Protein AF-A0A7J8HQR7-F1 (afdb_monomer)

Secondary structure (DSSP, 8-state):
---TT--SPP-PPPHHHHHHHHHHHHHHHHHHHHHHHHT-SPPPPPP----TT-TTHHHHHHHHHHHHHHHHHHHHHHHHHHHHHHHHHHHHHT----PPP-------TT--SSTTGGG-SS--HHHHHHHHHHHHHHH-S-------TT-TTTS--HHHHHHHHHSTT------SS-------------TTTTGGG--

Sequence (199 aa):
MKRPKLKKASKRMTCHKRYKIQKKVREHHRKLRKEAKKRGRKKPRKDPGVPNSAPFKEALLREAELRKQRLEELKQQQKLDRQKEQEKKRKLETNPSVAPPNVELVKEFGQCYAKNKAKLGKQNPKKLYCRELKKVIEASDVVLEVLDARDPLGCRCPQMEEAMKRAPTCHLSKRPGRYYYLRSLKQMNSLHDVLSWIE

Radius of gyration: 35.02 Å; Cα contacts (8 Å, |Δi|>4): 17; chains: 1; bounding box: 61×101×95 Å

Solvent-accessible surface area (backbone atoms only — not comparable to full-atom values): 13422 Å² total; per-residue (Å²): 134,85,69,96,82,64,92,69,82,74,88,75,74,53,70,69,58,53,53,52,49,53,52,51,52,52,51,48,55,51,48,54,54,52,50,57,64,68,67,54,81,78,74,81,80,76,75,90,68,85,62,89,84,45,94,57,45,69,61,54,52,52,52,52,48,52,54,49,52,55,54,50,52,52,51,49,51,54,50,52,52,53,50,52,52,51,50,51,52,55,58,56,70,73,56,91,79,80,84,82,78,92,75,85,86,87,74,74,100,81,72,78,86,69,78,67,65,86,79,64,78,88,65,58,68,69,62,53,51,57,52,54,50,50,55,52,56,76,73,44,95,75,85,85,87,84,59,52,89,91,44,52,72,78,64,51,60,66,72,56,56,52,55,44,59,70,36,92,85,44,84,76,80,84,71,88,87,75,94,72,93,76,80,81,92,84,82,78,96,51,83,69,68,65,66,72,74,78,118

Foldseek 3Di:
DPPPPDPDDDPDDDPVVVVVVVVVVVVVVVVVVVVVVVVPDDDDDDDPADDPPDPCNVVVVVVVVVVVVVVVVVVVVVVVVVVVVVVVVVVVVVDPDDDDDDDDDPDDPPDDPPPPPPPDPPDDVVVVVVVVVVVVLVVDLDDDDDADPVCRPVSDDVVVVVVQVPDPRHDDPPDDDDDDDDDDPPDDPDPVVVVVVVD

Mean predicted aligned error: 20.04 Å

Structure (mmCIF, N/CA/C/O backbone):
data_AF-A0A7J8HQR7-F1
#
_entry.id   AF-A0A7J8HQR7-F1
#
loop_
_atom_site.group_PDB
_atom_site.id
_atom_site.type_symbol
_atom_site.label_atom_id
_atom_site.label_alt_id
_atom_site.label_comp_id
_atom_site.label_asym_id
_atom_site.label_entity_id
_atom_site.label_seq_id
_atom_site.pdbx_PDB_ins_code
_atom_site.Cartn_x
_atom_site.Cartn_y
_atom_site.Cartn_z
_atom_site.occupancy
_atom_site.B_iso_or_equiv
_atom_site.auth_seq_id
_atom_site.auth_comp_id
_atom_site.auth_asym_id
_atom_site.auth_atom_id
_atom_site.pdbx_PDB_model_num
ATOM 1 N N . MET A 1 1 ? 32.816 2.269 -41.391 1.00 53.81 1 MET A N 1
ATOM 2 C CA . MET A 1 1 ? 32.797 3.087 -42.623 1.00 53.81 1 MET A CA 1
ATOM 3 C C . MET A 1 1 ? 31.822 4.251 -42.468 1.00 53.81 1 MET A C 1
ATOM 5 O O . MET A 1 1 ? 30.641 4.010 -42.239 1.00 53.81 1 MET A O 1
ATOM 9 N N . LYS A 1 2 ? 32.289 5.506 -42.528 1.00 56.53 2 LYS A N 1
ATOM 10 C CA . LYS A 1 2 ? 31.387 6.667 -42.638 1.00 56.53 2 LYS A CA 1
ATOM 11 C C . LYS A 1 2 ? 30.926 6.749 -44.096 1.00 56.53 2 LYS A C 1
ATOM 13 O O . LYS A 1 2 ? 31.761 6.930 -44.970 1.00 56.53 2 LYS A O 1
ATOM 18 N N . ARG A 1 3 ? 29.624 6.583 -44.360 1.00 61.53 3 ARG A N 1
ATOM 19 C CA . ARG A 1 3 ? 29.043 6.798 -45.698 1.00 61.53 3 ARG A CA 1
ATOM 20 C C . ARG A 1 3 ? 29.086 8.306 -46.002 1.00 61.53 3 ARG A C 1
ATOM 22 O O . ARG A 1 3 ? 28.353 9.038 -45.338 1.00 61.53 3 ARG A O 1
ATOM 29 N N . PRO A 1 4 ? 29.881 8.789 -46.975 1.00 67.88 4 PRO A N 1
ATOM 30 C CA . PRO A 1 4 ? 30.153 10.224 -47.149 1.00 67.88 4 PRO A CA 1
ATOM 31 C C . PRO A 1 4 ? 28.972 11.083 -47.641 1.00 67.88 4 PRO A C 1
ATOM 33 O O . PRO A 1 4 ? 29.156 12.265 -47.892 1.00 67.88 4 PRO A O 1
ATOM 36 N N . LYS A 1 5 ? 27.762 10.526 -47.802 1.00 67.50 5 LYS A N 1
ATOM 37 C CA . LYS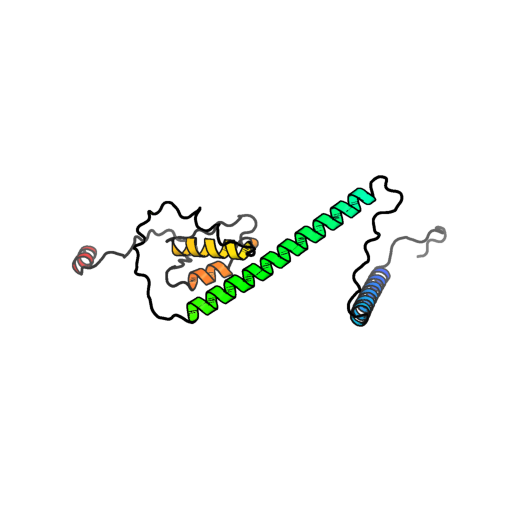 A 1 5 ? 26.634 11.207 -48.473 1.00 67.50 5 LYS A CA 1
ATOM 38 C C . LYS A 1 5 ? 25.356 11.362 -47.631 1.00 67.50 5 LYS A C 1
ATOM 40 O O . LYS A 1 5 ? 24.390 11.949 -48.099 1.00 67.50 5 LYS A O 1
ATOM 45 N N . LEU A 1 6 ? 25.326 10.888 -46.380 1.00 65.62 6 LEU A N 1
ATOM 46 C CA . LEU A 1 6 ? 24.163 11.027 -45.487 1.00 65.62 6 LEU A CA 1
ATOM 47 C C . LEU A 1 6 ? 24.489 11.993 -44.339 1.00 65.62 6 LEU A C 1
ATOM 49 O O . LEU A 1 6 ? 25.075 11.600 -43.335 1.00 65.62 6 LEU A O 1
ATOM 53 N N . LYS A 1 7 ? 24.069 13.260 -44.469 1.00 72.38 7 LYS A N 1
ATOM 54 C CA . LYS A 1 7 ? 24.260 14.322 -43.455 1.00 72.38 7 LYS A CA 1
ATOM 55 C C . LYS A 1 7 ? 23.440 14.116 -42.163 1.00 72.38 7 LYS A C 1
ATOM 57 O O . LYS A 1 7 ? 23.529 14.920 -41.242 1.00 72.38 7 LYS A O 1
ATOM 62 N N . LYS A 1 8 ? 22.624 13.057 -42.078 1.00 79.00 8 LYS A N 1
ATOM 63 C CA . LYS A 1 8 ? 21.752 12.770 -40.928 1.00 79.00 8 LYS A CA 1
ATOM 64 C C . LYS A 1 8 ? 22.433 11.795 -39.969 1.00 79.00 8 LYS A C 1
ATOM 66 O O . LYS A 1 8 ? 22.773 10.674 -40.345 1.00 79.00 8 LYS A O 1
ATOM 71 N N . ALA A 1 9 ? 22.595 12.213 -38.715 1.00 78.62 9 ALA A N 1
ATOM 72 C CA . ALA A 1 9 ? 23.108 11.344 -37.665 1.00 78.62 9 ALA A CA 1
ATOM 73 C C . ALA A 1 9 ? 22.137 10.182 -37.395 1.00 78.62 9 ALA A C 1
ATOM 75 O O . ALA A 1 9 ? 20.917 10.353 -37.368 1.00 78.62 9 ALA A O 1
ATOM 76 N N . SER A 1 10 ? 22.682 8.986 -37.172 1.00 84.50 10 SER A N 1
ATOM 77 C CA . SER A 1 10 ? 21.871 7.828 -36.806 1.00 84.50 10 SER A CA 1
ATOM 78 C C . SER A 1 10 ? 21.272 8.011 -35.410 1.00 84.50 10 SER A C 1
ATOM 80 O O . SER A 1 10 ? 21.988 8.315 -34.457 1.00 84.50 10 SER A O 1
ATOM 82 N N . LYS A 1 11 ? 19.969 7.741 -35.273 1.00 88.12 11 LYS A N 1
ATOM 83 C CA . LYS A 1 11 ? 19.282 7.649 -33.973 1.00 88.12 11 LYS A CA 1
ATOM 84 C C . LYS A 1 11 ? 19.696 6.395 -33.183 1.00 88.12 11 LYS A C 1
ATOM 86 O O . LYS A 1 11 ? 19.366 6.268 -32.006 1.00 88.12 11 LYS A O 1
ATOM 91 N N . ARG A 1 12 ? 20.416 5.454 -33.814 1.00 88.94 12 ARG A N 1
ATOM 92 C CA . ARG A 1 12 ? 20.882 4.221 -33.171 1.00 88.94 12 ARG A CA 1
ATOM 93 C C . ARG A 1 12 ? 21.964 4.551 -32.144 1.00 88.94 12 ARG A C 1
ATOM 95 O O . ARG A 1 12 ? 23.012 5.109 -32.463 1.00 88.94 12 ARG A O 1
ATOM 102 N N . MET A 1 13 ? 21.732 4.141 -30.902 1.00 89.25 13 MET A N 1
ATOM 103 C CA . MET A 1 13 ? 22.713 4.270 -29.832 1.00 89.25 13 MET A CA 1
ATOM 104 C C . MET A 1 13 ? 23.595 3.029 -29.745 1.00 89.25 13 MET A C 1
ATOM 106 O O . MET A 1 13 ? 23.099 1.904 -29.732 1.00 89.25 13 MET A O 1
ATOM 110 N N . THR A 1 14 ? 24.907 3.231 -29.622 1.00 94.56 14 THR A N 1
ATOM 111 C CA . THR A 1 14 ? 25.824 2.137 -29.292 1.00 94.56 14 THR A CA 1
ATOM 112 C C . THR A 1 14 ? 25.548 1.624 -27.880 1.00 94.56 14 THR A C 1
ATOM 114 O O . THR A 1 14 ? 25.118 2.375 -26.996 1.00 94.56 14 THR A O 1
ATOM 117 N N . CYS A 1 15 ? 25.827 0.341 -27.648 1.00 95.81 15 CYS A N 1
ATOM 118 C CA . CYS A 1 15 ? 25.606 -0.296 -26.351 1.00 95.81 15 CYS A CA 1
ATOM 119 C C . CYS A 1 15 ? 26.350 0.433 -25.217 1.00 95.81 15 CYS A C 1
ATOM 121 O O . CYS A 1 15 ? 25.779 0.703 -24.161 1.00 95.81 15 CYS A O 1
ATOM 123 N N . HIS A 1 16 ? 27.585 0.871 -25.484 1.00 95.75 16 HIS A N 1
ATOM 124 C CA . HIS A 1 16 ? 28.386 1.670 -24.555 1.00 95.75 16 HIS A CA 1
ATOM 125 C C . HIS A 1 16 ? 27.673 2.960 -24.113 1.00 95.75 16 HIS A C 1
ATOM 127 O O . HIS A 1 16 ? 27.614 3.266 -22.921 1.00 95.75 16 HIS A O 1
ATOM 133 N N . LYS A 1 17 ? 27.070 3.706 -25.052 1.00 95.31 17 LYS A N 1
ATOM 134 C CA . LYS A 1 17 ? 26.329 4.934 -24.725 1.00 95.31 17 LYS A CA 1
ATOM 135 C C . LYS A 1 17 ? 25.089 4.632 -23.877 1.00 95.31 17 LYS A C 1
ATOM 137 O O . LYS A 1 17 ? 24.834 5.361 -22.921 1.00 95.31 17 LYS A O 1
ATOM 142 N N . ARG A 1 18 ? 24.361 3.545 -24.170 1.00 96.44 18 ARG A N 1
ATOM 143 C CA . ARG A 1 18 ? 23.196 3.103 -23.375 1.00 96.44 18 ARG A CA 1
ATOM 144 C C . ARG A 1 18 ? 23.591 2.802 -21.927 1.00 96.44 18 ARG A C 1
ATOM 146 O O . ARG A 1 18 ? 22.985 3.351 -21.010 1.00 96.44 18 ARG A O 1
ATOM 153 N N . TYR A 1 19 ? 24.647 2.016 -21.715 1.00 97.81 19 TYR A N 1
ATOM 154 C CA . TYR A 1 19 ? 25.124 1.688 -20.367 1.00 97.81 19 TYR A CA 1
ATOM 155 C C . TYR A 1 19 ? 25.672 2.905 -19.614 1.00 97.81 19 TYR A C 1
ATOM 157 O O . TYR A 1 19 ? 25.414 3.059 -18.419 1.00 97.81 19 TYR A O 1
ATOM 165 N N . LYS A 1 20 ? 26.351 3.827 -20.307 1.00 98.00 20 LYS A N 1
ATOM 166 C CA . LYS A 1 20 ? 26.824 5.085 -19.710 1.00 98.00 20 LYS A CA 1
ATOM 167 C C . LYS A 1 20 ? 25.662 5.967 -19.243 1.00 98.00 20 LYS A C 1
ATOM 169 O O . LYS A 1 20 ? 25.733 6.525 -18.150 1.00 98.00 20 LYS A O 1
ATOM 174 N N . ILE A 1 21 ? 24.584 6.059 -20.026 1.00 97.19 21 ILE A N 1
ATOM 175 C CA . ILE A 1 21 ? 23.363 6.782 -19.634 1.00 97.19 21 ILE A CA 1
ATOM 176 C C . ILE A 1 21 ? 22.720 6.125 -18.414 1.00 97.19 21 ILE A C 1
ATOM 178 O O . ILE A 1 21 ? 22.468 6.807 -17.425 1.00 97.19 21 ILE A O 1
ATOM 182 N N . GLN A 1 22 ? 22.523 4.804 -18.437 1.00 96.81 22 GLN A N 1
ATOM 183 C CA . GLN A 1 22 ? 21.941 4.076 -17.305 1.00 96.81 22 GLN A CA 1
ATOM 184 C C . GLN A 1 22 ? 22.748 4.276 -16.015 1.00 96.81 22 GLN A C 1
ATOM 186 O O . GLN A 1 22 ? 22.167 4.535 -14.959 1.00 96.81 22 GLN A O 1
ATOM 191 N N . LYS A 1 23 ? 24.085 4.217 -16.095 1.00 98.31 23 LYS A N 1
ATOM 192 C CA . LYS A 1 23 ? 24.974 4.476 -14.954 1.00 98.31 23 LYS A CA 1
ATOM 193 C C . LYS A 1 23 ? 24.798 5.902 -14.420 1.00 98.31 23 LYS A C 1
ATOM 195 O O . LYS A 1 23 ? 24.596 6.067 -13.219 1.00 98.31 23 LYS A 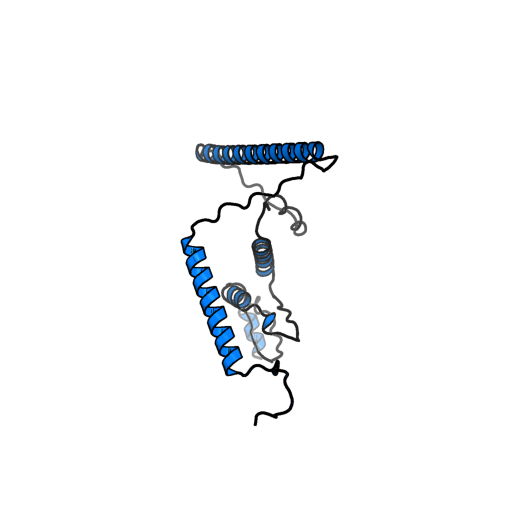O 1
ATOM 200 N N . LYS A 1 24 ? 24.781 6.913 -15.299 1.00 98.19 24 LYS A N 1
ATOM 201 C CA . LYS A 1 24 ? 24.565 8.322 -14.918 1.00 98.19 24 LYS A CA 1
ATOM 202 C C . LYS A 1 24 ? 23.201 8.553 -14.263 1.00 98.19 24 LYS A C 1
ATOM 204 O O . LYS A 1 24 ? 23.134 9.204 -13.225 1.00 98.19 24 LYS A O 1
ATOM 209 N N . VAL A 1 25 ? 22.128 7.985 -14.815 1.00 98.25 25 VAL A N 1
ATOM 210 C CA . VAL A 1 25 ? 20.772 8.076 -14.240 1.00 98.25 25 VAL A CA 1
ATOM 211 C C . VAL A 1 25 ? 20.729 7.426 -12.858 1.00 98.25 25 VAL A C 1
ATOM 213 O O . VAL A 1 25 ? 20.208 8.008 -11.907 1.00 98.25 25 VAL A O 1
ATOM 216 N N . ARG A 1 26 ? 21.338 6.244 -12.707 1.00 97.94 26 ARG A N 1
ATOM 217 C CA . ARG A 1 26 ? 21.412 5.543 -11.420 1.00 97.94 26 ARG A CA 1
ATOM 218 C C . ARG A 1 26 ? 22.173 6.358 -10.376 1.00 97.94 26 ARG A C 1
ATOM 220 O O . ARG A 1 26 ? 21.723 6.461 -9.234 1.00 97.94 26 ARG A O 1
ATOM 227 N N . GLU A 1 27 ? 23.302 6.950 -10.755 1.00 97.88 27 GLU A N 1
ATOM 228 C CA . GLU A 1 27 ? 24.086 7.821 -9.878 1.00 97.88 27 GLU A CA 1
ATOM 229 C C . GLU A 1 27 ? 23.325 9.094 -9.501 1.00 97.88 27 GLU A C 1
ATOM 231 O O . GLU A 1 27 ? 23.321 9.467 -8.328 1.00 97.88 27 GLU A O 1
ATOM 236 N N . HIS A 1 28 ? 22.619 9.711 -10.449 1.00 98.31 28 HIS A N 1
ATOM 237 C CA . HIS A 1 28 ? 21.762 10.868 -10.203 1.00 98.31 28 HIS A CA 1
ATOM 238 C C . HIS A 1 28 ? 20.638 10.538 -9.210 1.00 98.31 28 HIS A C 1
ATOM 240 O O . HIS A 1 28 ? 20.512 11.193 -8.179 1.00 98.31 28 HIS A O 1
ATOM 246 N N . HIS A 1 29 ? 19.894 9.448 -9.424 1.00 98.00 29 HIS A N 1
ATOM 247 C CA . HIS A 1 29 ? 18.868 8.993 -8.478 1.00 98.00 29 HIS A CA 1
ATOM 248 C C . HIS A 1 29 ? 19.458 8.610 -7.114 1.00 98.00 29 HIS A C 1
ATOM 250 O O . HIS A 1 29 ? 18.806 8.768 -6.081 1.00 98.00 29 HIS A O 1
ATOM 256 N N . ARG A 1 30 ? 20.699 8.104 -7.066 1.00 97.12 30 ARG A N 1
ATOM 257 C CA . ARG A 1 30 ? 21.413 7.863 -5.803 1.00 97.12 30 ARG A CA 1
ATOM 258 C C . ARG A 1 30 ? 21.701 9.179 -5.075 1.00 97.12 30 ARG A C 1
ATOM 260 O O . ARG A 1 30 ? 21.476 9.236 -3.869 1.00 97.12 30 ARG A O 1
ATOM 267 N N . LYS A 1 31 ? 22.164 10.215 -5.782 1.00 96.69 31 LYS A N 1
ATOM 268 C CA . LYS A 1 31 ? 22.419 11.550 -5.214 1.00 96.69 31 LYS A CA 1
ATOM 269 C C . LYS A 1 31 ? 21.126 12.215 -4.734 1.00 96.69 31 LYS A C 1
ATOM 271 O O . LYS A 1 31 ? 21.050 12.539 -3.554 1.00 96.69 31 LYS A O 1
ATOM 276 N N . LEU A 1 32 ? 20.075 12.253 -5.559 1.00 95.31 32 LEU A N 1
ATOM 277 C CA . LEU A 1 32 ? 18.760 12.788 -5.175 1.00 95.31 32 LEU A CA 1
ATOM 278 C C . LEU A 1 32 ? 18.186 12.107 -3.928 1.00 95.31 32 LEU A C 1
ATOM 280 O O . LEU A 1 32 ? 17.658 12.778 -3.047 1.00 95.31 32 LEU A O 1
ATOM 284 N N . ARG A 1 33 ? 18.318 10.777 -3.803 1.00 92.00 33 ARG A N 1
ATOM 285 C CA . ARG A 1 33 ? 17.890 10.055 -2.592 1.00 92.00 33 ARG A CA 1
ATOM 286 C C . ARG A 1 33 ? 18.700 10.457 -1.360 1.00 92.00 33 ARG A C 1
ATOM 288 O O . ARG A 1 33 ? 18.121 10.598 -0.287 1.00 92.00 33 ARG A O 1
ATOM 295 N N . LYS A 1 34 ? 20.020 10.634 -1.491 1.00 93.94 34 LYS A N 1
ATOM 296 C CA . LYS A 1 34 ? 20.879 11.097 -0.388 1.00 93.94 34 LYS A CA 1
ATOM 297 C C . LYS A 1 34 ? 20.527 12.530 0.022 1.00 93.94 34 LYS A C 1
ATOM 299 O O . LYS A 1 34 ? 20.374 12.794 1.207 1.00 93.94 34 LYS A O 1
ATOM 304 N N . GLU A 1 35 ? 20.338 13.428 -0.937 1.00 92.00 35 GLU A N 1
ATOM 305 C CA . GLU A 1 35 ? 19.930 14.814 -0.682 1.00 92.00 35 GLU A CA 1
ATOM 306 C C . GLU A 1 35 ? 18.534 14.901 -0.061 1.00 92.00 35 GLU A C 1
ATOM 308 O O . GLU A 1 35 ? 18.342 15.614 0.920 1.00 92.00 35 GLU A O 1
ATOM 313 N N . ALA A 1 36 ? 17.569 14.125 -0.557 1.00 88.69 36 ALA A N 1
ATOM 314 C CA . ALA A 1 36 ? 16.220 14.079 0.001 1.00 88.69 36 ALA A CA 1
ATOM 315 C C . ALA A 1 36 ? 16.203 13.603 1.461 1.00 88.69 36 ALA A C 1
ATOM 317 O O . ALA A 1 36 ? 15.372 14.072 2.232 1.00 88.69 36 ALA A O 1
ATOM 318 N N . LYS A 1 37 ? 17.128 12.712 1.850 1.00 88.56 37 LYS A N 1
ATOM 319 C CA . LYS A 1 37 ? 17.314 12.302 3.250 1.00 88.56 37 LYS A CA 1
ATOM 320 C C . LYS A 1 37 ? 17.922 13.415 4.112 1.00 88.56 37 LYS A C 1
ATOM 322 O O . LYS A 1 37 ? 17.546 13.535 5.270 1.00 88.56 37 LYS A O 1
ATOM 327 N N . LYS A 1 38 ? 18.822 14.239 3.557 1.00 88.88 38 LYS A N 1
ATOM 328 C CA . LYS A 1 38 ? 19.427 15.387 4.262 1.00 88.88 38 LYS A CA 1
ATOM 329 C C . LYS A 1 38 ? 18.441 16.536 4.501 1.00 88.88 38 LYS A C 1
ATOM 331 O O . LYS A 1 38 ? 18.557 17.223 5.505 1.00 88.88 38 LYS A O 1
ATOM 336 N N . ARG A 1 39 ? 17.459 16.739 3.612 1.00 76.88 39 ARG A N 1
ATOM 337 C CA . ARG A 1 39 ? 16.491 17.859 3.670 1.00 76.88 39 ARG A CA 1
ATOM 338 C C . ARG A 1 39 ? 15.456 17.786 4.818 1.00 76.88 39 ARG A C 1
ATOM 340 O O . ARG A 1 39 ? 14.556 18.619 4.856 1.00 76.88 39 ARG A O 1
ATOM 347 N N . GLY A 1 40 ? 15.573 16.842 5.756 1.00 79.31 40 GLY A N 1
ATOM 348 C CA . GLY A 1 40 ? 14.680 16.734 6.917 1.00 79.31 40 GLY A CA 1
ATOM 349 C C . GLY A 1 40 ? 13.235 16.342 6.569 1.00 79.31 40 GLY A C 1
ATOM 350 O O . GLY A 1 40 ? 12.936 15.883 5.463 1.00 79.31 40 GLY A O 1
ATOM 351 N N . ARG A 1 41 ? 12.314 16.487 7.534 1.00 77.50 41 ARG A N 1
ATOM 352 C CA . ARG A 1 41 ? 10.885 16.186 7.331 1.00 77.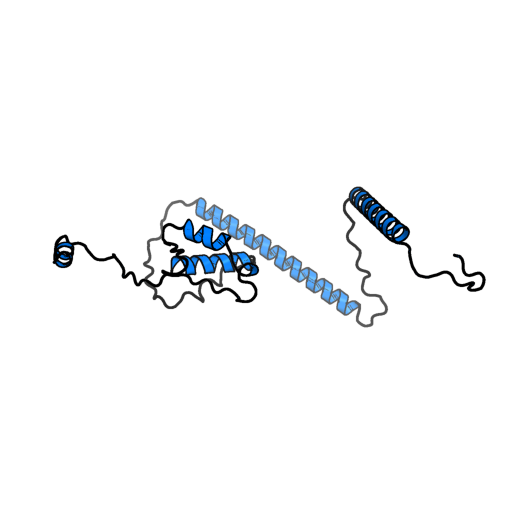50 41 ARG A CA 1
ATOM 353 C C . ARG A 1 41 ? 10.298 17.153 6.298 1.00 77.50 41 ARG A C 1
ATOM 355 O O . ARG A 1 41 ? 10.357 18.368 6.470 1.00 77.50 41 ARG A O 1
ATOM 362 N N . LYS A 1 42 ? 9.707 16.612 5.228 1.00 75.56 42 LYS A N 1
ATOM 363 C CA . LYS A 1 42 ? 9.013 17.421 4.217 1.00 75.56 42 LYS A CA 1
ATOM 364 C C . LYS A 1 42 ? 7.839 18.140 4.882 1.00 75.56 42 LYS A C 1
ATOM 366 O O . LYS A 1 42 ? 6.997 17.488 5.496 1.00 75.56 42 LYS A O 1
ATOM 371 N N . LYS A 1 43 ? 7.773 19.468 4.742 1.00 78.31 43 LYS A N 1
ATOM 372 C CA . LYS A 1 43 ? 6.587 20.238 5.145 1.00 78.31 43 LYS A CA 1
ATOM 373 C C . LYS A 1 43 ? 5.372 19.703 4.368 1.00 78.31 43 LYS A C 1
ATOM 375 O O . LYS A 1 43 ? 5.533 19.393 3.180 1.00 78.31 43 LYS A O 1
ATOM 380 N N . PRO A 1 44 ? 4.188 19.584 4.996 1.00 81.19 44 PRO A N 1
ATOM 381 C CA . PRO A 1 44 ? 2.981 19.206 4.274 1.00 81.19 44 PRO A CA 1
ATOM 382 C C . PRO A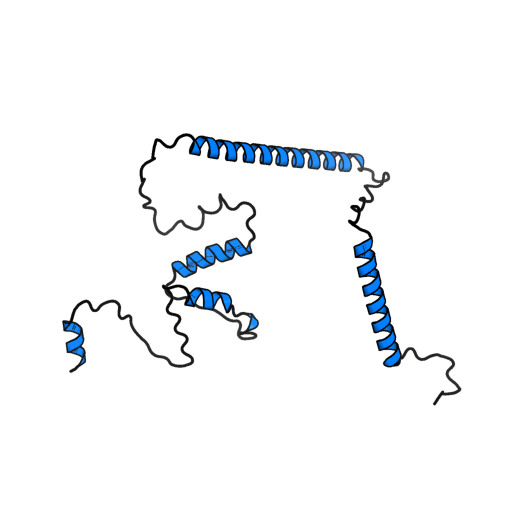 1 44 ? 2.768 20.178 3.110 1.00 81.19 44 PRO A C 1
ATOM 384 O O . PRO A 1 44 ? 3.031 21.384 3.223 1.00 81.19 44 PRO A O 1
ATOM 387 N N . ARG A 1 45 ? 2.378 19.625 1.958 1.00 81.12 45 ARG A N 1
ATOM 388 C CA . ARG A 1 45 ? 2.007 20.436 0.798 1.00 81.12 45 ARG A CA 1
ATOM 389 C C . ARG A 1 45 ? 0.771 21.241 1.181 1.00 81.12 45 ARG A C 1
ATOM 391 O O . ARG A 1 45 ? -0.095 20.724 1.876 1.00 81.12 45 ARG A O 1
ATOM 398 N N . LYS A 1 46 ? 0.747 22.509 0.783 1.00 87.19 46 LYS A N 1
ATOM 399 C CA . LYS A 1 46 ? -0.427 23.356 0.969 1.00 87.19 46 LYS A CA 1
ATOM 400 C C . LYS A 1 46 ? -1.382 23.012 -0.156 1.00 87.19 46 LYS A C 1
ATOM 402 O O . LYS A 1 46 ? -0.940 22.918 -1.303 1.00 87.19 46 LYS A O 1
ATOM 407 N N . ASP A 1 47 ? -2.641 22.796 0.185 1.00 81.38 47 ASP A N 1
ATOM 408 C CA . ASP A 1 47 ? -3.664 22.593 -0.824 1.00 81.38 47 ASP A CA 1
ATOM 409 C C . ASP A 1 47 ? -3.848 23.912 -1.585 1.00 81.38 47 ASP A C 1
ATOM 411 O O . ASP A 1 47 ? -3.912 24.966 -0.948 1.00 81.38 47 ASP A O 1
ATOM 415 N N . PRO A 1 48 ? -3.914 23.889 -2.927 1.00 82.00 48 PRO A N 1
ATOM 416 C CA . PRO A 1 48 ? -4.044 25.101 -3.739 1.00 82.00 48 PRO A CA 1
ATOM 417 C C . PRO A 1 48 ? -5.365 25.868 -3.519 1.00 82.00 48 PRO A C 1
ATOM 419 O O . PRO A 1 48 ? -5.566 26.903 -4.145 1.00 82.00 48 PRO A O 1
ATOM 422 N N . GLY A 1 49 ? -6.229 25.408 -2.604 1.00 86.12 49 GLY A N 1
ATOM 423 C CA . GLY A 1 49 ? -7.474 26.064 -2.217 1.00 86.12 49 GLY A CA 1
ATOM 424 C C . GLY A 1 49 ? -8.519 26.073 -3.330 1.00 86.12 49 GLY A C 1
ATOM 425 O O . GLY A 1 49 ? -8.242 25.735 -4.478 1.00 86.12 49 GLY A O 1
ATOM 426 N N . VAL A 1 50 ? -9.747 26.453 -2.980 1.00 85.69 50 VAL A N 1
ATOM 427 C CA . VAL A 1 50 ? -10.787 26.721 -3.980 1.00 85.69 50 VAL A CA 1
ATOM 428 C C . VAL A 1 50 ? -10.599 28.159 -4.484 1.00 85.69 50 VAL A C 1
ATOM 430 O O . VAL A 1 50 ? -10.656 29.092 -3.670 1.00 85.69 50 VAL A O 1
ATOM 433 N N . PRO A 1 51 ? -10.363 28.370 -5.792 1.00 87.44 51 PRO A N 1
ATOM 434 C CA . PRO A 1 51 ? -10.209 29.705 -6.366 1.00 87.44 51 PRO A CA 1
ATOM 435 C C . PRO A 1 51 ? -11.445 30.588 -6.154 1.00 87.44 51 PRO A C 1
ATOM 437 O O . PRO A 1 51 ? -12.569 30.093 -6.128 1.00 87.44 51 PRO A O 1
ATOM 440 N N . ASN A 1 52 ? -11.251 31.910 -6.036 1.00 84.25 52 ASN A N 1
ATOM 441 C CA . ASN A 1 52 ? -12.342 32.868 -5.779 1.00 84.25 52 ASN A CA 1
ATOM 442 C C . ASN A 1 52 ? -13.318 33.080 -6.943 1.00 84.25 52 ASN A C 1
ATOM 444 O O . ASN A 1 52 ? -14.346 33.712 -6.761 1.00 84.25 52 ASN A O 1
ATOM 448 N N . SER A 1 53 ? -13.001 32.567 -8.127 1.00 86.62 53 SER A N 1
ATOM 449 C CA . SER A 1 53 ? -13.854 32.659 -9.311 1.00 86.62 53 SER A CA 1
ATOM 450 C C . SER A 1 53 ? -15.032 31.678 -9.298 1.00 86.62 53 SER A C 1
ATOM 452 O O . SER A 1 53 ? -15.899 31.764 -10.161 1.00 86.62 53 SER A O 1
ATOM 454 N N . ALA A 1 54 ? -15.070 30.724 -8.361 1.00 83.88 54 ALA A N 1
ATOM 455 C CA . ALA A 1 54 ? -16.128 29.723 -8.311 1.00 83.88 54 ALA A CA 1
ATOM 456 C C . ALA A 1 54 ? -17.418 30.299 -7.679 1.00 83.88 54 ALA A C 1
ATOM 458 O O . ALA A 1 54 ? -17.370 30.735 -6.526 1.00 83.88 54 ALA A O 1
ATOM 459 N N . PRO A 1 55 ? -18.581 30.225 -8.359 1.00 88.25 55 PRO A N 1
ATOM 460 C CA . PRO A 1 55 ? -19.836 30.844 -7.906 1.00 88.25 55 PRO A CA 1
ATOM 461 C C . PRO A 1 55 ? -20.371 30.289 -6.574 1.00 88.25 55 PRO A C 1
ATOM 463 O O . PRO A 1 55 ? -21.090 30.982 -5.866 1.00 88.25 55 PRO A O 1
ATOM 466 N N . PHE A 1 56 ? -19.985 29.067 -6.186 1.00 88.56 56 PHE A N 1
ATOM 467 C CA . PHE A 1 56 ? -20.407 28.423 -4.931 1.00 88.56 56 PHE A CA 1
ATOM 468 C C . PHE A 1 56 ? -19.260 28.209 -3.932 1.00 88.56 56 PHE A C 1
ATOM 470 O O . PHE A 1 56 ? -19.322 27.317 -3.083 1.00 88.56 56 PHE A O 1
ATOM 477 N N . LYS A 1 57 ? -18.190 29.011 -4.008 1.00 90.56 57 LYS A N 1
ATOM 478 C CA . LYS A 1 57 ? -17.028 28.883 -3.113 1.00 90.56 57 LYS A CA 1
ATOM 479 C C . LYS A 1 57 ? -17.410 28.956 -1.632 1.00 90.56 57 LYS A C 1
ATOM 481 O O . LYS A 1 57 ? -16.936 28.143 -0.844 1.00 90.56 57 LYS A O 1
ATOM 486 N N . GLU A 1 58 ? -18.267 29.897 -1.250 1.00 88.81 58 GLU A N 1
ATOM 487 C CA . GLU A 1 58 ? -18.671 30.083 0.151 1.00 88.81 58 GLU A CA 1
ATOM 488 C C . GLU A 1 58 ? -19.493 28.914 0.690 1.00 88.81 58 GLU A C 1
ATOM 490 O O . GLU A 1 58 ? -19.344 28.536 1.851 1.00 88.81 58 GLU A O 1
ATOM 495 N N . ALA A 1 59 ? -20.347 28.321 -0.148 1.00 91.06 59 ALA A N 1
ATOM 496 C CA . ALA A 1 59 ? -21.114 27.137 0.221 1.00 91.06 59 ALA A CA 1
ATOM 497 C C . ALA A 1 59 ? -20.180 25.939 0.460 1.00 91.06 59 ALA A C 1
ATOM 499 O O . ALA A 1 59 ? -20.309 25.247 1.469 1.00 91.06 59 ALA A O 1
ATOM 500 N N . LEU A 1 60 ? -19.180 25.752 -0.411 1.00 89.88 60 LEU A N 1
ATOM 501 C CA . LEU A 1 60 ? -18.177 24.691 -0.275 1.00 89.88 60 LEU A CA 1
ATOM 502 C C . LEU A 1 60 ? -17.286 24.870 0.963 1.00 89.88 60 LEU A C 1
ATOM 504 O O . LEU A 1 60 ? -16.970 23.891 1.640 1.00 89.88 60 LEU A O 1
ATOM 508 N N . LEU A 1 61 ? -16.882 26.105 1.275 1.00 88.19 61 LEU A N 1
ATOM 509 C CA . LEU A 1 61 ? -16.088 26.397 2.472 1.00 88.19 61 LEU A CA 1
ATOM 510 C C . LEU A 1 61 ? -16.890 26.141 3.755 1.00 88.19 61 LEU A C 1
ATOM 512 O O . LEU A 1 61 ? -16.390 25.448 4.641 1.00 88.19 61 LEU A O 1
ATOM 516 N N . ARG A 1 62 ? -18.151 26.591 3.815 1.00 92.75 62 ARG A N 1
ATOM 517 C CA . ARG A 1 62 ? -19.051 26.319 4.949 1.00 92.75 62 ARG A CA 1
ATOM 518 C C . ARG A 1 62 ? -19.293 24.825 5.155 1.00 92.75 62 ARG A C 1
ATOM 520 O O . ARG A 1 62 ? -19.223 24.336 6.279 1.00 92.75 62 ARG A O 1
ATOM 527 N N . GLU A 1 63 ? -19.525 24.065 4.084 1.00 92.56 63 GLU A N 1
ATOM 528 C CA . GLU A 1 63 ? -19.680 22.611 4.191 1.00 92.56 63 GLU A CA 1
ATOM 529 C C . GLU A 1 63 ? -18.403 21.942 4.728 1.00 92.56 63 GLU A C 1
ATOM 531 O O . GLU A 1 63 ? -18.463 21.044 5.573 1.00 92.56 63 GLU A O 1
ATOM 536 N N . ALA A 1 64 ? -17.230 22.393 4.274 1.00 90.81 64 ALA A N 1
ATOM 537 C CA . ALA A 1 64 ? -15.954 21.880 4.755 1.00 90.81 64 ALA A CA 1
ATOM 538 C C . ALA A 1 64 ? -15.737 22.165 6.253 1.00 90.81 64 ALA A C 1
ATOM 540 O O . ALA A 1 64 ? -15.220 21.300 6.965 1.00 90.81 64 ALA A O 1
ATOM 541 N N . GLU A 1 65 ? -16.145 23.336 6.744 1.00 92.88 65 GLU A N 1
ATOM 542 C CA . GLU A 1 65 ? -16.102 23.690 8.169 1.00 92.88 65 GLU A CA 1
ATOM 543 C C . GLU A 1 65 ? -17.024 22.800 9.005 1.00 92.88 65 GLU A C 1
ATOM 545 O O . GLU A 1 65 ? -16.570 22.202 9.983 1.00 92.88 65 GLU A O 1
ATOM 550 N N . LEU A 1 66 ? -18.271 22.602 8.568 1.00 96.12 66 LEU A N 1
ATOM 551 C CA . LEU A 1 66 ? -19.215 21.699 9.235 1.00 96.12 66 LEU A CA 1
ATOM 552 C C . LEU A 1 66 ? -18.682 20.263 9.302 1.00 96.12 66 LEU A C 1
ATOM 554 O O . LEU A 1 66 ? -18.791 19.589 10.328 1.00 96.12 66 LEU A O 1
ATOM 558 N N . ARG A 1 67 ? -18.057 19.777 8.220 1.00 92.44 67 ARG A N 1
ATOM 559 C CA . ARG A 1 67 ? -17.409 18.457 8.210 1.00 92.44 67 ARG A CA 1
ATOM 560 C C . ARG A 1 67 ? -16.262 18.377 9.221 1.00 92.44 67 ARG A C 1
ATOM 562 O O . ARG A 1 67 ? -16.123 17.344 9.873 1.00 92.44 67 ARG A O 1
ATOM 569 N N . LYS A 1 68 ? -15.457 19.435 9.379 1.00 94.44 68 LYS A N 1
ATOM 570 C CA . LYS A 1 68 ? -14.383 19.481 10.389 1.00 94.44 68 LYS A CA 1
ATOM 571 C C . LYS A 1 68 ? -14.940 19.449 11.811 1.00 94.44 68 LYS A C 1
ATOM 573 O O . LYS A 1 68 ? -14.477 18.625 12.594 1.00 94.44 68 LYS A O 1
ATOM 578 N N . GLN A 1 69 ? -15.956 20.259 12.107 1.00 96.31 69 GLN A N 1
ATOM 579 C CA . GLN A 1 69 ? -16.608 20.298 13.422 1.00 96.31 69 GLN A CA 1
ATOM 580 C C . GLN A 1 69 ? -17.145 18.918 13.821 1.00 96.31 69 GLN A C 1
ATOM 582 O O . GLN A 1 69 ? -16.758 18.381 14.856 1.00 96.31 69 GLN A O 1
ATOM 587 N N . ARG A 1 70 ? -17.911 18.265 12.935 1.00 96.25 70 ARG A N 1
ATOM 588 C CA . ARG A 1 70 ? -18.434 16.905 13.169 1.00 96.25 70 ARG A CA 1
ATOM 589 C C . ARG A 1 70 ? -17.325 15.886 13.447 1.00 96.25 70 ARG A C 1
ATOM 591 O O . ARG A 1 70 ? -17.466 15.022 14.308 1.00 96.25 70 ARG A O 1
ATOM 598 N N . LEU A 1 71 ? -16.209 15.959 12.717 1.00 92.94 71 LEU A N 1
ATOM 599 C CA . LEU A 1 71 ? -15.068 15.061 12.932 1.00 92.94 71 LEU A CA 1
ATOM 600 C C . LEU A 1 71 ? -14.372 15.311 14.277 1.00 92.94 71 LEU A C 1
ATOM 602 O O . LEU A 1 71 ? -13.913 14.358 14.912 1.00 92.94 71 LEU A O 1
ATOM 606 N N . GLU A 1 72 ? -14.276 16.566 14.710 1.00 95.38 72 GLU A N 1
ATOM 607 C CA . GLU A 1 72 ? -13.706 16.934 16.006 1.00 95.38 72 GLU A CA 1
ATOM 608 C C . GLU A 1 72 ? -14.594 16.485 17.164 1.00 95.38 72 GLU A C 1
ATOM 610 O O . GLU A 1 72 ? -14.086 15.851 18.090 1.00 95.38 72 GLU A O 1
ATOM 615 N N . GLU A 1 73 ? -15.904 16.705 17.069 1.00 96.75 73 GLU A N 1
ATOM 616 C CA . GLU A 1 73 ? -16.894 16.226 18.038 1.00 96.75 73 GLU A CA 1
ATOM 617 C C . GLU A 1 73 ? -16.837 14.704 18.186 1.00 96.75 73 GLU A C 1
ATOM 619 O O . GLU A 1 73 ? -16.677 14.195 19.295 1.00 96.75 73 GLU A O 1
ATOM 624 N N . LEU A 1 74 ? -16.846 13.957 17.075 1.00 95.12 74 LEU A N 1
ATOM 625 C CA . LEU A 1 74 ? -16.705 12.496 17.099 1.00 95.12 74 LEU A CA 1
ATOM 626 C C . LEU A 1 74 ? -15.396 12.054 17.764 1.00 95.12 74 LEU A C 1
ATOM 628 O O . LEU A 1 74 ? -15.357 11.064 18.496 1.00 95.12 74 LEU A O 1
ATOM 632 N N . LYS A 1 75 ? -14.301 12.780 17.527 1.00 96.62 75 LYS A N 1
ATOM 633 C CA . LYS A 1 75 ? -13.002 12.486 18.142 1.00 96.62 75 LYS A CA 1
ATOM 634 C C . LYS A 1 75 ? -13.003 12.792 19.640 1.00 96.62 75 LYS A C 1
ATOM 636 O O . LYS A 1 75 ? -12.352 12.070 20.396 1.00 96.62 75 LYS A O 1
ATOM 641 N N . GLN A 1 76 ? -13.690 13.845 20.074 1.00 96.12 76 GLN A N 1
ATOM 642 C CA . GLN A 1 76 ? -13.866 14.171 21.489 1.00 96.12 76 GLN A CA 1
ATOM 643 C C . GLN A 1 76 ? -14.738 13.123 22.187 1.00 96.12 76 GLN A C 1
ATOM 645 O O . GLN A 1 76 ? -14.314 12.586 23.207 1.00 96.12 76 GLN A O 1
ATOM 650 N N . GLN A 1 77 ? -15.872 12.746 21.593 1.00 95.19 77 GLN A N 1
ATOM 651 C CA . GLN A 1 77 ? -16.736 11.672 22.091 1.00 95.19 77 GLN A CA 1
ATOM 652 C C . GLN A 1 77 ? -15.955 10.363 22.256 1.00 95.19 77 GLN A C 1
ATOM 654 O O . GLN A 1 77 ? -15.925 9.800 23.345 1.00 95.19 77 GLN A O 1
ATOM 659 N N . GLN A 1 78 ? -15.185 9.952 21.241 1.00 93.94 78 GLN A N 1
ATOM 660 C CA . GLN A 1 78 ? -14.330 8.759 21.328 1.00 93.94 78 GLN A CA 1
ATOM 661 C C . GLN A 1 78 ? -13.291 8.832 22.459 1.00 93.94 78 GLN A C 1
ATOM 663 O O . GLN A 1 78 ? -12.963 7.811 23.066 1.00 93.94 78 GLN A O 1
ATOM 668 N N . LYS A 1 79 ? -12.737 10.019 22.747 1.00 95.56 79 LYS A N 1
ATOM 669 C CA . LYS A 1 79 ? -11.810 10.204 23.875 1.00 95.56 79 LYS A CA 1
ATOM 670 C C . LYS A 1 79 ? -12.527 10.051 25.214 1.00 95.56 79 LYS A C 1
ATOM 672 O O . LYS A 1 79 ? -12.000 9.361 26.083 1.00 95.56 79 LYS A O 1
ATOM 677 N N . LEU A 1 80 ? -13.702 10.662 25.358 1.00 95.69 80 LEU A N 1
ATOM 678 C CA . LEU A 1 80 ? -14.518 10.569 26.569 1.00 95.69 80 LEU A CA 1
ATOM 679 C C . LEU A 1 80 ? -14.968 9.128 26.820 1.00 95.69 80 LEU A C 1
ATOM 681 O O . LEU A 1 80 ? -14.834 8.631 27.934 1.00 95.69 80 LEU A O 1
ATOM 685 N N . ASP A 1 81 ? -15.418 8.421 25.786 1.00 94.06 81 ASP A N 1
ATOM 686 C CA . ASP A 1 81 ? -15.821 7.017 25.890 1.00 94.06 81 ASP A CA 1
ATOM 687 C C . ASP A 1 81 ? -14.654 6.129 26.326 1.00 94.06 81 ASP A C 1
ATOM 689 O O . ASP A 1 81 ? -14.808 5.285 27.211 1.00 94.06 81 ASP A O 1
ATOM 693 N N . ARG A 1 82 ? -13.454 6.369 25.780 1.00 94.12 82 ARG A N 1
ATOM 694 C CA . ARG A 1 82 ? -12.236 5.658 26.186 1.00 94.12 82 ARG A CA 1
ATOM 695 C C . ARG A 1 82 ? -11.872 5.921 27.650 1.00 94.12 82 ARG A C 1
ATOM 697 O O . ARG A 1 82 ? -11.445 4.993 28.333 1.00 94.12 82 ARG A O 1
ATOM 704 N N . GLN A 1 83 ? -12.028 7.154 28.132 1.00 93.31 83 GLN A N 1
ATOM 705 C CA . GLN A 1 83 ? -11.798 7.498 29.540 1.00 93.31 83 GLN A CA 1
ATOM 706 C C . GLN A 1 83 ? -12.824 6.817 30.452 1.00 93.31 83 GLN A C 1
ATOM 708 O O . GLN A 1 83 ? -12.436 6.165 31.419 1.00 93.31 83 GLN A O 1
ATOM 713 N N . LYS A 1 84 ? -14.113 6.866 30.095 1.00 94.56 84 LYS A N 1
ATOM 714 C CA . LYS A 1 84 ? -15.189 6.180 30.826 1.00 94.56 84 LYS A CA 1
ATOM 715 C C . LYS A 1 84 ? -14.971 4.668 30.884 1.00 94.56 84 LYS A C 1
ATOM 717 O O . LYS A 1 84 ? -15.199 4.059 31.924 1.00 94.56 84 LYS A O 1
ATOM 722 N N . GLU A 1 85 ? -14.525 4.042 29.794 1.00 90.00 85 GLU A N 1
ATOM 723 C CA . GLU A 1 85 ? -14.200 2.610 29.779 1.00 90.00 85 GLU A CA 1
ATOM 724 C C . GLU A 1 85 ? -13.039 2.288 30.733 1.00 90.00 85 GLU A C 1
ATOM 726 O O . GLU A 1 85 ? -13.092 1.294 31.457 1.00 90.00 85 GLU A O 1
ATOM 731 N N . GLN A 1 86 ? -12.007 3.135 30.775 1.00 89.19 86 GLN A N 1
ATOM 732 C CA . GLN A 1 86 ? -10.880 2.974 31.698 1.00 89.19 86 GLN A CA 1
ATOM 733 C C . GLN A 1 86 ? -11.292 3.167 33.162 1.00 89.19 86 GLN A C 1
ATOM 735 O O . GLN A 1 86 ? -10.889 2.373 34.007 1.00 89.19 86 GLN A O 1
ATOM 740 N N . GLU A 1 87 ? -12.120 4.165 33.473 1.00 90.31 87 GLU A N 1
ATOM 741 C CA . GLU A 1 87 ? -12.658 4.354 34.824 1.00 90.31 87 GLU A CA 1
ATOM 742 C C . GLU A 1 87 ? -13.540 3.188 35.261 1.00 90.31 87 GLU A C 1
ATOM 744 O O . GLU A 1 87 ? -13.418 2.731 36.393 1.00 90.31 87 GLU A O 1
ATOM 749 N N . LYS A 1 88 ? -14.395 2.663 34.371 1.00 88.94 88 LYS A N 1
ATOM 750 C CA . LYS A 1 88 ? -15.189 1.458 34.652 1.00 88.94 88 LYS A CA 1
ATOM 751 C C . LYS A 1 88 ? -14.291 0.270 34.997 1.00 88.94 88 LYS A C 1
ATOM 753 O O . LYS A 1 88 ? -14.573 -0.416 35.971 1.00 88.94 88 LYS A O 1
ATOM 758 N N . LYS A 1 89 ? -13.198 0.060 34.251 1.00 84.38 89 LYS A N 1
ATOM 759 C CA . LYS A 1 89 ? -12.211 -0.995 34.549 1.00 84.38 89 LYS A CA 1
ATOM 760 C C . LYS A 1 89 ? -11.554 -0.793 35.917 1.00 84.38 89 LYS A C 1
ATOM 762 O O . LYS A 1 89 ? -11.564 -1.715 36.718 1.00 84.38 89 LYS A O 1
ATOM 767 N N . ARG A 1 90 ? -11.102 0.426 36.237 1.00 84.38 90 ARG A N 1
ATOM 768 C CA . ARG A 1 90 ? -10.518 0.748 37.555 1.00 84.38 90 ARG A CA 1
ATOM 769 C C . ARG A 1 90 ? -11.508 0.555 38.715 1.00 84.38 90 ARG A C 1
ATOM 771 O O . ARG A 1 90 ? -11.135 0.029 39.757 1.00 84.38 90 ARG A O 1
ATOM 778 N N . LYS A 1 91 ? -12.775 0.950 38.536 1.00 83.38 91 LYS A N 1
ATOM 779 C CA . LYS A 1 91 ? -13.849 0.764 39.534 1.00 83.38 91 LYS A CA 1
ATOM 780 C C . LYS A 1 91 ? -14.190 -0.713 39.760 1.00 83.38 91 LYS A C 1
ATOM 782 O O . LYS A 1 91 ? -14.438 -1.096 40.897 1.00 83.38 91 LYS A O 1
ATOM 787 N N . LEU A 1 92 ? -14.180 -1.527 38.700 1.00 73.00 92 LEU A N 1
ATOM 788 C CA . LEU A 1 92 ? -14.351 -2.983 38.790 1.00 73.00 92 LEU A CA 1
ATOM 789 C C . LEU A 1 92 ? -13.177 -3.650 39.524 1.00 73.00 92 LEU A C 1
ATOM 791 O O . LEU A 1 92 ? -13.401 -4.560 40.308 1.00 73.00 92 LEU A O 1
ATOM 795 N N . GLU A 1 93 ? -11.947 -3.173 39.326 1.00 68.75 93 GLU A N 1
ATOM 796 C CA . GLU A 1 93 ? -10.756 -3.697 40.015 1.00 68.75 93 GLU A CA 1
ATOM 797 C C . GLU A 1 93 ? -10.696 -3.317 41.510 1.00 68.75 93 GLU A C 1
ATOM 799 O O . GLU A 1 93 ? -10.053 -4.012 42.289 1.00 68.75 93 GLU A O 1
ATOM 804 N N . THR A 1 94 ? -11.389 -2.253 41.937 1.00 69.50 94 THR A N 1
ATOM 805 C CA . THR A 1 94 ? -11.390 -1.776 43.339 1.00 69.50 94 THR A CA 1
ATOM 806 C C . THR A 1 94 ? -12.430 -2.491 44.228 1.00 69.50 94 THR A C 1
ATOM 808 O O . THR A 1 94 ? -12.367 -2.372 45.446 1.00 69.50 94 THR A O 1
ATOM 811 N N . ASN A 1 95 ? -13.355 -3.282 43.663 1.00 54.22 95 ASN A N 1
ATOM 812 C CA . ASN A 1 95 ? -14.310 -4.111 44.418 1.00 54.22 95 ASN A CA 1
ATOM 813 C C . ASN A 1 95 ? -14.083 -5.612 44.129 1.00 54.22 95 ASN A C 1
ATOM 815 O O . ASN A 1 95 ? -14.713 -6.146 43.216 1.00 54.22 95 ASN A O 1
ATOM 819 N N . PRO A 1 96 ? -13.228 -6.329 44.887 1.00 54.69 96 PRO A N 1
ATOM 820 C CA . PRO A 1 96 ? -12.986 -7.759 44.694 1.00 54.69 96 PRO A CA 1
ATOM 821 C C . PRO A 1 96 ? -13.930 -8.652 45.526 1.00 54.69 96 PRO A C 1
ATOM 823 O O . PRO A 1 96 ? -13.580 -9.789 45.828 1.00 54.69 96 PRO A O 1
ATOM 826 N N . SER A 1 97 ? -15.122 -8.180 45.911 1.00 50.69 97 SER A N 1
ATOM 827 C CA . SER A 1 97 ? -16.128 -9.018 46.576 1.00 50.69 97 SER A CA 1
ATOM 828 C C . SER A 1 97 ? -17.454 -8.919 45.832 1.00 50.69 97 SER A C 1
ATOM 830 O O . SER A 1 97 ? -18.117 -7.889 45.883 1.00 50.69 97 SER A O 1
ATOM 832 N N . VAL A 1 98 ? -17.755 -9.985 45.083 1.00 43.19 98 VAL A N 1
ATOM 833 C CA . VAL A 1 98 ? -19.061 -10.544 44.670 1.00 43.19 98 VAL A CA 1
ATOM 834 C C . VAL A 1 98 ? -18.874 -11.188 43.293 1.00 43.19 98 VAL A C 1
ATOM 836 O O . VAL A 1 98 ? -18.888 -10.539 42.247 1.00 43.19 98 VAL A O 1
ATOM 839 N N . ALA A 1 99 ? -18.663 -12.502 43.316 1.00 44.59 99 ALA A N 1
ATOM 840 C CA . ALA A 1 99 ? -18.711 -13.355 42.140 1.00 44.59 99 ALA A CA 1
ATOM 841 C C . ALA A 1 99 ? -20.166 -13.461 41.644 1.00 44.59 99 ALA A C 1
ATOM 843 O O . ALA A 1 99 ? -21.038 -13.804 42.445 1.00 44.59 99 ALA A O 1
ATOM 844 N N . PRO A 1 100 ? -20.468 -13.213 40.357 1.00 44.38 100 PRO A N 1
ATOM 845 C CA . PRO A 1 100 ? -21.741 -13.622 39.790 1.00 44.38 100 PRO A CA 1
ATOM 846 C C . PRO A 1 100 ? -21.672 -15.097 39.340 1.00 44.38 100 PRO A C 1
ATOM 848 O O . PRO A 1 100 ? -20.646 -15.529 38.802 1.00 44.38 100 PRO A O 1
ATOM 851 N N . PRO A 1 101 ? -22.743 -15.877 39.572 1.00 42.03 101 PRO A N 1
ATOM 852 C CA . PRO A 1 101 ? -22.753 -17.324 39.414 1.00 42.03 101 PRO A CA 1
ATOM 853 C C . PRO A 1 101 ? -22.846 -17.746 37.944 1.00 42.03 101 PRO A C 1
ATOM 855 O O . PRO A 1 101 ? -23.414 -17.049 37.101 1.00 42.03 101 PRO A O 1
ATOM 858 N N . ASN A 1 102 ? -22.290 -18.928 37.672 1.00 48.31 102 ASN A N 1
ATOM 859 C CA . ASN A 1 102 ? -22.489 -19.718 36.460 1.00 48.31 102 ASN A CA 1
ATOM 860 C C . ASN A 1 102 ? -23.971 -19.743 36.065 1.00 48.31 102 ASN A C 1
ATOM 862 O O . ASN A 1 102 ? -24.792 -20.296 36.792 1.00 48.31 102 ASN A O 1
ATOM 866 N N . VAL A 1 103 ? -24.292 -19.202 34.891 1.00 39.56 103 VAL A N 1
ATOM 867 C CA . VAL A 1 103 ? -25.549 -19.504 34.206 1.00 39.56 103 VAL A CA 1
ATOM 868 C C . VAL A 1 103 ? -25.192 -20.294 32.957 1.00 39.56 103 VAL A C 1
ATOM 870 O O . VAL A 1 103 ? -24.474 -19.815 32.076 1.00 39.56 103 VAL A O 1
ATOM 873 N N . GLU A 1 104 ? -25.648 -21.539 32.958 1.00 39.62 104 GLU A N 1
ATOM 874 C CA . GLU A 1 104 ? -25.419 -22.574 31.963 1.00 39.62 104 GLU A CA 1
ATOM 875 C C . GLU A 1 104 ? -25.732 -22.094 30.541 1.00 39.62 104 GLU A C 1
ATOM 877 O O . GLU A 1 104 ? -26.804 -21.564 30.237 1.00 39.62 104 GLU A O 1
ATOM 882 N N . LEU A 1 105 ? -24.771 -22.304 29.641 1.00 37.78 105 LEU A N 1
ATOM 883 C CA . LEU A 1 105 ? -24.919 -22.047 28.218 1.00 37.78 105 LEU A CA 1
ATOM 884 C C . LEU A 1 105 ? -25.331 -23.341 27.511 1.00 37.78 105 LEU A C 1
ATOM 886 O O . LEU A 1 105 ? -24.517 -23.988 26.861 1.00 37.78 105 LEU A O 1
ATOM 890 N N . VAL A 1 106 ? -26.612 -23.691 27.593 1.00 44.41 106 VAL A N 1
ATOM 891 C CA . VAL A 1 106 ? -27.226 -24.620 26.636 1.00 44.41 106 VAL A CA 1
ATOM 892 C C . VAL A 1 106 ? -27.872 -23.775 25.541 1.00 44.41 106 VAL A C 1
ATOM 894 O O . VAL A 1 106 ? -28.977 -23.262 25.698 1.00 44.41 106 VAL A O 1
ATOM 897 N N . LYS A 1 107 ? -27.145 -23.551 24.438 1.00 35.88 107 LYS A N 1
ATOM 898 C CA . LYS A 1 107 ? -27.701 -22.999 23.192 1.00 35.88 107 LYS A CA 1
ATOM 899 C C . LYS A 1 107 ? -27.129 -23.738 21.988 1.00 35.88 107 LYS A C 1
ATOM 901 O O . LYS A 1 107 ? -26.001 -23.494 21.577 1.00 35.88 107 LYS A O 1
ATOM 906 N N . GLU A 1 108 ? -27.964 -24.640 21.489 1.00 34.62 108 GLU A N 1
ATOM 907 C CA . GLU A 1 108 ? -28.133 -25.140 20.123 1.00 34.62 108 GLU A CA 1
ATOM 908 C C . GLU A 1 108 ? -27.081 -24.743 19.071 1.00 34.62 108 GLU A C 1
ATOM 910 O O . GLU A 1 108 ? -26.819 -23.570 18.784 1.00 34.62 108 GLU A O 1
ATOM 915 N N . PHE A 1 109 ? -26.575 -25.779 18.404 1.00 34.97 109 PHE A N 1
ATOM 916 C CA . PHE A 1 109 ? -25.542 -25.819 17.365 1.00 34.97 109 PHE A CA 1
ATOM 917 C C . PHE A 1 109 ? -25.871 -25.076 16.044 1.00 34.97 109 PHE A C 1
ATOM 919 O O . PHE A 1 109 ? -25.245 -25.333 15.020 1.00 34.97 109 PHE A O 1
ATOM 926 N N . GLY A 1 110 ? -26.819 -24.130 16.035 1.00 46.09 110 GLY A N 1
ATOM 927 C CA . GLY A 1 110 ? -27.329 -23.480 14.816 1.00 46.09 110 GLY A CA 1
ATOM 928 C C . GLY A 1 110 ? -27.132 -21.962 14.699 1.00 46.09 110 GLY A C 1
ATOM 929 O O . GLY A 1 110 ? -27.516 -21.378 13.689 1.00 46.09 110 GLY A O 1
ATOM 930 N N . GLN A 1 111 ? -26.558 -21.272 15.694 1.00 39.66 111 GLN A N 1
ATOM 931 C CA . GLN A 1 111 ? -26.498 -19.795 15.711 1.00 39.66 111 GLN A CA 1
ATOM 932 C C . GLN A 1 111 ? -25.094 -19.228 15.977 1.00 39.66 111 GLN A C 1
ATOM 934 O O . GLN A 1 111 ? -24.884 -18.492 16.944 1.00 39.66 111 GLN A O 1
ATOM 939 N N . CYS A 1 112 ? -24.113 -19.502 15.111 1.00 36.34 112 CYS A N 1
ATOM 940 C CA . CYS A 1 112 ? -22.751 -18.964 15.278 1.00 36.34 112 CYS A CA 1
ATOM 941 C C . CYS A 1 112 ? -22.385 -17.787 14.344 1.00 36.34 112 CYS A C 1
ATOM 943 O O . CYS A 1 112 ? -21.412 -17.077 14.614 1.00 36.34 112 CYS A O 1
ATOM 945 N N . TYR A 1 113 ? -23.184 -17.477 13.316 1.00 49.94 113 TYR A N 1
ATOM 946 C CA . TYR A 1 113 ? -22.815 -16.457 12.315 1.00 49.94 113 TYR A CA 1
ATOM 947 C C . TYR A 1 113 ? -23.184 -15.006 12.697 1.00 49.94 113 TYR A C 1
ATOM 949 O O . TYR A 1 113 ? -22.589 -14.059 12.180 1.00 49.94 113 TYR A O 1
ATOM 957 N N . ALA A 1 114 ? -24.142 -14.793 13.609 1.00 47.28 114 ALA A N 1
ATOM 958 C CA . ALA A 1 114 ? -24.702 -13.457 13.873 1.00 47.28 114 ALA A CA 1
ATOM 959 C C . ALA A 1 114 ? -24.136 -12.751 15.124 1.00 47.28 114 ALA A C 1
ATOM 961 O O . ALA A 1 114 ? -23.980 -11.529 15.129 1.00 47.28 114 ALA A O 1
ATOM 962 N N . LYS A 1 115 ? -23.771 -13.492 16.181 1.00 45.47 115 LYS A N 1
ATOM 963 C CA . LYS A 1 115 ? -23.479 -12.904 17.509 1.00 45.47 115 LYS A CA 1
ATOM 964 C C . LYS A 1 115 ? -22.078 -12.280 17.641 1.00 45.47 115 LYS A C 1
ATOM 966 O O . LYS A 1 115 ? -21.840 -11.484 18.542 1.00 45.47 115 LYS A O 1
ATOM 971 N N . ASN A 1 116 ? -21.164 -12.552 16.704 1.00 53.03 116 ASN A N 1
ATOM 972 C CA . ASN A 1 116 ? -19.784 -12.043 16.739 1.00 53.03 116 ASN A CA 1
ATOM 973 C C . ASN A 1 116 ? -19.557 -10.709 15.994 1.00 53.03 116 ASN A C 1
ATOM 975 O O . ASN A 1 116 ? -18.434 -10.198 16.002 1.00 53.03 116 ASN A O 1
ATOM 979 N N . LYS A 1 117 ? -20.588 -10.116 15.368 1.00 51.56 117 LYS A N 1
ATOM 980 C CA . LYS A 1 117 ? -20.449 -8.842 14.631 1.00 51.56 117 LYS A CA 1
ATOM 981 C C . LYS A 1 117 ? -20.295 -7.612 15.539 1.00 51.56 117 LYS A C 1
ATOM 983 O O . LYS A 1 117 ? -19.693 -6.629 15.121 1.00 51.56 117 LYS A O 1
ATOM 988 N N . ALA A 1 118 ? -20.767 -7.671 16.787 1.00 49.50 118 ALA A N 1
ATOM 989 C CA . ALA A 1 118 ? -20.873 -6.492 17.655 1.00 49.50 118 ALA A CA 1
ATOM 990 C C . ALA A 1 118 ? -19.540 -6.004 18.274 1.00 49.50 118 ALA A C 1
ATOM 992 O O . ALA A 1 118 ? -19.479 -4.886 18.773 1.00 49.50 118 ALA A O 1
ATOM 993 N N . LYS A 1 119 ? -18.453 -6.795 18.224 1.00 50.69 119 LYS A N 1
ATOM 994 C CA . LYS A 1 119 ? -17.129 -6.437 18.796 1.00 50.69 119 LYS A CA 1
ATOM 995 C C . LYS A 1 119 ? -16.006 -6.312 17.752 1.00 50.69 119 LYS A C 1
ATOM 997 O O . LYS A 1 119 ? -14.832 -6.468 18.079 1.00 50.69 119 LYS A O 1
ATOM 1002 N N . LEU A 1 120 ? -16.334 -6.061 16.483 1.00 53.72 120 LEU A N 1
ATOM 1003 C CA . LEU A 1 120 ? -15.363 -6.055 15.378 1.00 53.72 120 LEU A CA 1
ATOM 1004 C C . LEU A 1 120 ? -15.001 -4.639 14.896 1.00 53.72 120 LEU A C 1
ATOM 1006 O O . LEU A 1 120 ? -15.013 -4.336 13.707 1.00 53.72 120 LEU A O 1
ATOM 1010 N N . GLY A 1 121 ? -14.657 -3.741 15.819 1.00 52.81 121 GLY A N 1
ATOM 1011 C CA . GLY A 1 121 ? -14.116 -2.431 15.454 1.00 52.81 121 GLY A CA 1
ATOM 1012 C C . GLY A 1 121 ? -12.750 -2.557 14.761 1.00 52.81 121 GLY A C 1
ATOM 1013 O O . GLY A 1 121 ? -11.799 -3.037 15.372 1.00 52.81 121 GLY A O 1
ATOM 1014 N N . LYS A 1 122 ? -12.659 -2.128 13.489 1.00 60.97 122 LYS A N 1
ATOM 1015 C CA . LYS A 1 122 ? -11.425 -1.877 12.696 1.00 60.97 122 LYS A CA 1
ATOM 1016 C C . LYS A 1 122 ? -10.311 -2.934 12.815 1.00 60.97 122 LYS A C 1
ATOM 1018 O O . LYS A 1 122 ? -9.127 -2.601 12.801 1.00 60.97 122 LYS A O 1
ATOM 1023 N N . GLN A 1 123 ? -10.646 -4.217 12.910 1.00 65.06 123 GLN A N 1
ATOM 1024 C CA . GLN A 1 123 ? -9.620 -5.258 12.835 1.00 65.06 123 GLN A CA 1
ATOM 1025 C C . GLN A 1 123 ? -9.196 -5.468 11.378 1.00 65.06 123 GLN A C 1
ATOM 1027 O O . GLN A 1 123 ? -10.021 -5.451 10.468 1.00 65.06 123 GLN A O 1
ATOM 1032 N N . ASN A 1 124 ? -7.892 -5.645 11.155 1.00 79.19 124 ASN A N 1
ATOM 1033 C CA . ASN A 1 124 ? -7.341 -5.910 9.827 1.00 79.19 124 ASN A CA 1
ATOM 1034 C C . ASN A 1 124 ? -8.021 -7.165 9.236 1.00 79.19 124 ASN A C 1
ATOM 1036 O O . ASN A 1 124 ? -8.039 -8.190 9.926 1.00 79.19 124 ASN A O 1
ATOM 1040 N N . PRO A 1 125 ? -8.547 -7.124 7.995 1.00 81.81 125 PRO A N 1
ATOM 1041 C CA . PRO A 1 125 ? -9.313 -8.231 7.412 1.00 81.81 125 PRO A CA 1
ATOM 1042 C C . PRO A 1 125 ? -8.554 -9.563 7.440 1.00 81.81 125 PRO A C 1
ATOM 1044 O O . PRO A 1 125 ? -9.150 -10.611 7.672 1.00 81.81 125 PRO A O 1
ATOM 1047 N N . LYS A 1 126 ? -7.219 -9.525 7.327 1.00 81.38 126 LYS A N 1
ATOM 1048 C CA . LYS A 1 126 ? -6.366 -10.718 7.425 1.00 81.38 126 LYS A CA 1
ATOM 1049 C C . LYS A 1 126 ? -6.471 -11.403 8.789 1.00 81.38 126 LYS A C 1
ATOM 1051 O O . LYS A 1 126 ? -6.568 -12.619 8.863 1.00 81.38 126 LYS A O 1
ATOM 1056 N N . LYS A 1 127 ? -6.492 -10.627 9.879 1.00 84.50 127 LYS A N 1
ATOM 1057 C CA . LYS A 1 127 ? -6.601 -11.170 11.245 1.00 84.50 127 LYS A CA 1
ATOM 1058 C C . LYS A 1 127 ? -7.960 -11.819 11.486 1.00 84.50 127 LYS A C 1
ATOM 1060 O O . LYS A 1 127 ? -8.037 -12.812 12.202 1.00 84.50 127 LYS A O 1
ATOM 1065 N N . LEU A 1 128 ? -9.010 -11.259 10.888 1.00 87.69 128 LEU A N 1
ATOM 1066 C CA . LEU A 1 128 ? -10.359 -11.811 10.963 1.00 87.69 128 LEU A CA 1
ATOM 1067 C C . LEU A 1 128 ? -10.433 -13.168 10.270 1.00 87.69 128 LEU A C 1
ATOM 1069 O O . LEU A 1 128 ? -10.869 -14.132 10.891 1.00 87.69 128 LEU A O 1
ATOM 1073 N N . TYR A 1 129 ? -9.913 -13.252 9.044 1.00 87.94 129 TYR A N 1
ATOM 1074 C CA . TYR A 1 129 ? -9.852 -14.504 8.294 1.00 87.94 129 TYR A CA 1
ATOM 1075 C C . TYR A 1 129 ? -9.068 -15.584 9.047 1.00 87.94 129 TYR A C 1
ATOM 1077 O O . TYR A 1 129 ? -9.567 -16.688 9.238 1.00 87.94 129 TYR A O 1
ATOM 1085 N N . CYS A 1 130 ? -7.887 -15.247 9.580 1.00 86.25 130 CYS A N 1
ATOM 1086 C CA . CYS A 1 130 ? -7.092 -16.199 10.357 1.00 86.25 130 CYS A CA 1
ATOM 1087 C C . CYS A 1 130 ? -7.813 -16.695 11.621 1.00 86.25 130 CYS A C 1
ATOM 1089 O O . CYS A 1 130 ? -7.570 -17.818 12.051 1.00 86.25 130 CYS A O 1
ATOM 1091 N N . ARG A 1 131 ? -8.672 -15.876 12.245 1.00 88.94 131 ARG A N 1
ATOM 1092 C CA . ARG A 1 131 ? -9.426 -16.284 13.438 1.00 88.94 131 ARG A CA 1
ATOM 1093 C C . ARG A 1 131 ? -10.542 -17.261 13.093 1.00 88.94 131 ARG A C 1
ATOM 1095 O O . ARG A 1 131 ? -10.711 -18.242 13.804 1.00 88.94 131 ARG A O 1
ATOM 1102 N N . GLU A 1 132 ? -11.301 -16.987 12.037 1.00 90.69 132 GLU A N 1
ATOM 1103 C CA . GLU A 1 132 ? -12.361 -17.899 11.602 1.00 90.69 132 GLU A CA 1
ATOM 1104 C C . GLU A 1 132 ? -11.768 -19.214 11.077 1.00 90.69 132 GLU A C 1
ATOM 1106 O O . GLU A 1 132 ? -12.259 -20.279 11.428 1.00 90.69 132 GLU A O 1
ATOM 1111 N N . LEU A 1 133 ? -10.639 -19.158 10.363 1.00 87.12 133 LEU A N 1
ATOM 1112 C CA . LEU A 1 133 ? -9.928 -20.352 9.910 1.00 87.12 133 LEU A CA 1
ATOM 1113 C C . LEU A 1 133 ? -9.493 -21.262 11.069 1.00 87.12 133 LEU A C 1
ATOM 1115 O O . LEU A 1 133 ? -9.664 -22.470 10.981 1.00 87.12 133 LEU A O 1
ATOM 1119 N N . LYS A 1 134 ? -8.987 -20.702 12.176 1.00 88.38 134 LYS A N 1
ATOM 1120 C CA . LYS A 1 134 ? -8.633 -21.495 13.368 1.00 88.38 134 LYS A CA 1
ATOM 1121 C C . LYS A 1 134 ? -9.826 -22.253 13.943 1.00 88.38 134 LYS A C 1
ATOM 1123 O O . LYS A 1 134 ? -9.697 -23.434 14.226 1.00 88.38 134 LYS A O 1
ATOM 1128 N N . LYS A 1 135 ? -10.988 -21.600 14.039 1.00 90.94 135 LYS A N 1
ATOM 1129 C CA . LYS A 1 135 ? -12.218 -22.254 14.510 1.00 90.94 135 LYS A CA 1
ATOM 1130 C C . LYS A 1 135 ? -12.626 -23.415 13.606 1.00 90.94 135 LYS A C 1
ATOM 1132 O O . LYS A 1 135 ? -13.030 -24.456 14.100 1.00 90.94 135 LYS A O 1
ATOM 1137 N N . VAL A 1 136 ? -12.527 -23.228 12.288 1.00 89.44 136 VAL A N 1
ATOM 1138 C CA . VAL A 1 136 ? -12.846 -24.281 11.314 1.00 89.44 136 VAL A CA 1
ATOM 1139 C C . VAL A 1 136 ? -11.878 -25.454 11.457 1.00 89.44 136 VAL A C 1
ATOM 1141 O O . VAL A 1 136 ? -12.323 -26.594 11.463 1.00 89.44 136 VAL A O 1
ATOM 1144 N N . ILE A 1 137 ? -10.579 -25.185 11.625 1.00 87.44 13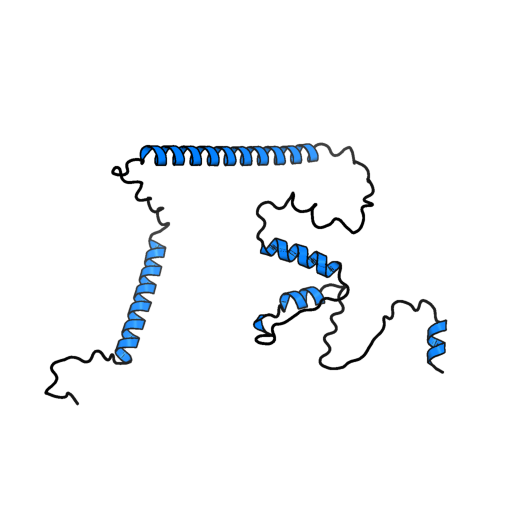7 ILE A N 1
ATOM 1145 C CA . ILE A 1 137 ? -9.558 -26.225 11.830 1.00 87.44 137 ILE A CA 1
ATOM 1146 C C . ILE A 1 137 ? -9.828 -27.018 13.112 1.00 87.44 137 ILE A C 1
ATOM 1148 O O . ILE A 1 137 ? -9.752 -28.237 13.086 1.00 87.44 137 ILE A O 1
ATOM 1152 N N . GLU A 1 138 ? -10.162 -26.348 14.215 1.00 85.38 138 GLU A N 1
ATOM 1153 C CA . GLU A 1 138 ? -10.459 -27.006 15.496 1.00 85.38 138 GLU A CA 1
ATOM 1154 C C . GLU A 1 138 ? -11.732 -27.863 15.445 1.00 85.38 138 GLU A C 1
ATOM 1156 O O . GLU A 1 138 ? -11.820 -28.866 16.146 1.00 85.38 138 GLU A O 1
ATOM 1161 N N . ALA A 1 139 ? -12.708 -27.480 14.618 1.00 87.75 139 ALA A N 1
ATOM 1162 C CA . ALA A 1 139 ? -13.971 -28.200 14.473 1.00 87.75 139 ALA A CA 1
ATOM 1163 C C . ALA A 1 139 ? -13.929 -29.345 13.446 1.00 87.75 139 ALA A C 1
ATOM 1165 O O . ALA A 1 139 ? -14.855 -30.150 13.414 1.00 87.75 139 ALA A O 1
ATOM 1166 N N . SER A 1 140 ? -12.918 -29.391 12.573 1.00 85.38 140 SER A N 1
ATOM 1167 C CA . SER A 1 140 ? -12.866 -30.335 11.450 1.00 85.38 140 SER A CA 1
ATOM 1168 C C . SER A 1 140 ? -11.949 -31.514 11.754 1.00 85.38 140 SER A C 1
ATOM 1170 O O . SER A 1 140 ? -10.803 -31.320 12.149 1.00 85.38 140 SER A O 1
ATOM 1172 N N . ASP A 1 141 ? -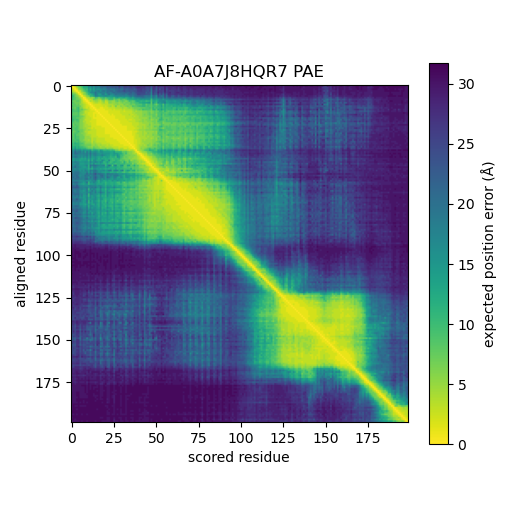12.403 -32.730 11.455 1.00 84.81 141 ASP A N 1
ATOM 1173 C CA . ASP A 1 141 ? -11.554 -33.927 11.526 1.00 84.81 141 ASP A CA 1
ATOM 1174 C C . ASP A 1 141 ? -10.583 -34.024 10.337 1.00 84.81 141 ASP A C 1
ATOM 1176 O O . ASP A 1 141 ? -9.463 -34.521 10.460 1.00 84.81 141 ASP A O 1
ATOM 1180 N N . VAL A 1 142 ? -11.007 -33.535 9.165 1.00 85.31 142 VAL A N 1
ATOM 1181 C CA . VAL A 1 142 ? -10.238 -33.568 7.914 1.00 85.31 142 VAL A CA 1
ATOM 1182 C C . VAL A 1 142 ? -10.287 -32.198 7.245 1.00 85.31 142 VAL A C 1
ATOM 1184 O O . VAL A 1 142 ? -11.352 -31.602 7.103 1.00 85.31 142 VAL A O 1
ATOM 1187 N N . VAL A 1 143 ? -9.130 -31.713 6.788 1.00 86.19 143 VAL A N 1
ATOM 1188 C CA . VAL A 1 143 ? -9.006 -30.464 6.026 1.00 86.19 143 VAL A CA 1
ATOM 1189 C C . VAL A 1 143 ? -8.480 -30.778 4.629 1.00 86.19 143 VAL A C 1
ATOM 1191 O O . VAL A 1 143 ? -7.441 -31.420 4.482 1.00 86.19 143 VAL A O 1
ATOM 1194 N N . LEU A 1 144 ? -9.193 -30.309 3.604 1.00 88.06 144 LEU A N 1
ATOM 1195 C CA . LEU A 1 144 ? -8.809 -30.458 2.200 1.00 88.06 144 LEU A CA 1
ATOM 1196 C C . LEU A 1 144 ? -8.213 -29.144 1.680 1.00 88.06 144 LEU A C 1
ATOM 1198 O O . LEU A 1 144 ? -8.868 -28.104 1.716 1.00 88.06 144 LEU A O 1
ATOM 1202 N N . GLU A 1 145 ? -6.978 -29.191 1.180 1.00 87.69 145 GLU A N 1
ATOM 1203 C CA . GLU A 1 145 ? -6.337 -28.061 0.497 1.00 87.69 145 GLU A CA 1
ATOM 1204 C C . GLU A 1 145 ? -6.549 -28.203 -1.015 1.00 87.69 145 GLU A C 1
ATOM 1206 O O . GLU A 1 145 ? -5.983 -29.088 -1.657 1.00 87.69 145 GLU A O 1
ATOM 1211 N N . VAL A 1 146 ? -7.395 -27.342 -1.584 1.00 91.56 146 VAL A N 1
ATOM 1212 C CA . VAL A 1 146 ? -7.647 -27.300 -3.030 1.00 91.56 146 VAL A CA 1
ATOM 1213 C C . VAL A 1 146 ? -6.622 -26.376 -3.684 1.00 91.56 146 VAL A C 1
ATOM 1215 O O . VAL A 1 146 ? -6.532 -25.202 -3.328 1.00 91.56 146 VAL A O 1
ATOM 1218 N N . LEU A 1 147 ? -5.867 -26.900 -4.649 1.00 91.88 147 LEU A N 1
ATOM 1219 C CA . LEU A 1 147 ? -4.836 -26.165 -5.387 1.00 91.88 147 LEU A CA 1
ATOM 1220 C C . LEU A 1 147 ? -5.260 -25.953 -6.848 1.00 91.88 147 LEU A C 1
ATOM 1222 O O . LEU A 1 147 ? -5.870 -26.836 -7.450 1.00 91.88 147 LEU A O 1
ATOM 1226 N N . ASP A 1 148 ? -4.921 -24.796 -7.430 1.00 95.00 148 ASP A N 1
ATOM 1227 C CA . ASP A 1 148 ? -5.073 -24.564 -8.875 1.00 95.00 148 ASP A CA 1
ATOM 1228 C C . ASP A 1 148 ? -4.076 -25.458 -9.631 1.00 95.00 148 ASP A C 1
ATOM 1230 O O . ASP A 1 148 ? -2.881 -25.472 -9.331 1.00 95.00 148 ASP A O 1
ATOM 1234 N N . ALA A 1 149 ? -4.560 -26.197 -10.629 1.00 94.38 149 ALA A N 1
ATOM 1235 C CA . ALA A 1 149 ? -3.745 -27.110 -11.425 1.00 94.38 149 ALA A CA 1
ATOM 1236 C C . ALA A 1 149 ? -2.660 -26.396 -12.254 1.00 94.38 149 ALA A C 1
ATOM 1238 O O . ALA A 1 149 ? -1.664 -27.018 -12.621 1.00 94.38 149 ALA A O 1
ATOM 1239 N N . ARG A 1 150 ? -2.835 -25.102 -12.557 1.00 94.06 150 ARG A N 1
ATOM 1240 C CA . ARG A 1 150 ? -1.875 -24.323 -13.360 1.00 94.06 150 ARG A CA 1
ATOM 1241 C C . ARG A 1 150 ? -0.646 -23.896 -12.569 1.00 94.06 150 ARG A C 1
ATOM 1243 O O . ARG A 1 150 ? 0.422 -23.747 -13.154 1.00 94.06 150 ARG A O 1
ATOM 1250 N N . ASP A 1 151 ? -0.807 -23.675 -11.268 1.00 92.38 151 ASP A N 1
ATOM 1251 C CA . ASP A 1 151 ? 0.284 -23.299 -10.370 1.00 92.38 151 ASP A CA 1
ATOM 1252 C C . ASP A 1 151 ? 0.052 -23.855 -8.953 1.00 92.38 151 ASP A C 1
ATOM 1254 O O . ASP A 1 151 ? -0.338 -23.131 -8.027 1.00 92.38 151 ASP A O 1
ATOM 1258 N N . PRO A 1 152 ? 0.306 -25.160 -8.752 1.00 92.50 152 PRO A N 1
ATOM 1259 C CA . PRO A 1 152 ? 0.084 -25.802 -7.464 1.00 92.50 152 PRO A CA 1
ATOM 1260 C C . PRO A 1 152 ? 1.089 -25.353 -6.396 1.00 92.50 152 PRO A C 1
ATOM 1262 O O . PRO A 1 152 ? 0.836 -25.544 -5.212 1.00 92.50 152 PRO A O 1
ATOM 1265 N N . LEU A 1 153 ? 2.231 -24.768 -6.775 1.00 89.75 153 LEU A N 1
ATOM 1266 C CA . LEU A 1 153 ? 3.228 -24.288 -5.814 1.00 89.75 153 LEU A CA 1
ATOM 1267 C C . LEU A 1 153 ? 2.921 -22.863 -5.347 1.00 89.75 153 LEU A C 1
ATOM 1269 O O . LEU A 1 153 ? 3.123 -22.566 -4.171 1.00 89.75 153 LEU A O 1
ATOM 1273 N N . GLY A 1 154 ? 2.406 -22.002 -6.230 1.00 91.31 154 GLY A N 1
ATOM 1274 C CA . GLY A 1 154 ? 2.030 -20.627 -5.898 1.00 91.31 154 GLY A CA 1
ATOM 1275 C C . GLY A 1 154 ? 0.773 -20.518 -5.034 1.00 91.31 154 GLY A C 1
ATOM 1276 O O . GLY A 1 154 ? 0.690 -19.637 -4.177 1.00 91.31 154 GLY A O 1
ATOM 1277 N N . CYS A 1 155 ? -0.188 -21.428 -5.208 1.00 88.12 155 CYS A N 1
ATOM 1278 C CA . CYS A 1 155 ? -1.415 -21.466 -4.403 1.00 88.12 155 CYS A CA 1
ATOM 1279 C C . CYS A 1 155 ? -1.273 -22.220 -3.070 1.00 88.12 155 CYS A C 1
ATOM 1281 O O . CYS A 1 155 ? -2.199 -22.193 -2.261 1.00 88.12 155 CYS A O 1
ATOM 1283 N N . ARG A 1 156 ? -0.134 -22.876 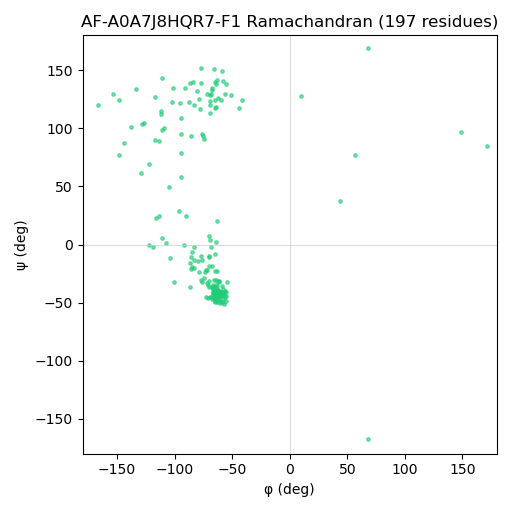-2.824 1.00 91.06 156 ARG A N 1
ATOM 1284 C CA . ARG A 1 156 ? 0.102 -23.704 -1.636 1.00 91.06 156 ARG A CA 1
ATOM 1285 C C . ARG A 1 156 ? 0.612 -22.885 -0.455 1.00 91.06 156 ARG A C 1
ATOM 1287 O O . ARG A 1 156 ? 1.491 -22.037 -0.607 1.00 91.06 156 ARG A O 1
ATOM 1294 N N . CYS A 1 157 ? 0.113 -23.173 0.750 1.00 89.06 157 CYS A N 1
ATOM 1295 C CA . CYS A 1 157 ? 0.496 -22.437 1.959 1.00 89.06 157 CYS A CA 1
ATOM 1296 C C . CYS A 1 157 ? 1.276 -23.310 2.967 1.00 89.06 157 CYS A C 1
ATOM 1298 O O . CYS A 1 157 ? 0.685 -23.868 3.895 1.00 89.06 157 CYS A O 1
ATOM 1300 N N . PRO A 1 158 ? 2.620 -23.388 2.874 1.00 89.19 158 PRO A N 1
ATOM 1301 C CA . PRO A 1 158 ? 3.420 -24.274 3.730 1.00 89.19 158 PRO A CA 1
ATOM 1302 C C . PRO A 1 158 ? 3.348 -23.906 5.218 1.00 89.19 158 PRO A C 1
ATOM 1304 O O . PRO A 1 158 ? 3.398 -24.780 6.078 1.00 89.19 158 PRO A O 1
ATOM 1307 N N . GLN A 1 159 ? 3.169 -22.619 5.527 1.00 88.88 159 GLN A N 1
ATOM 1308 C CA . GLN A 1 159 ? 3.018 -22.130 6.900 1.00 88.88 159 GLN A CA 1
ATOM 1309 C C . GLN A 1 159 ? 1.763 -22.697 7.575 1.00 88.88 159 GLN A C 1
ATOM 1311 O O . GLN A 1 159 ? 1.768 -22.962 8.776 1.00 88.88 159 GLN A O 1
ATOM 1316 N N . MET A 1 160 ? 0.687 -22.880 6.805 1.00 86.44 160 MET A N 1
ATOM 1317 C CA . MET A 1 160 ? -0.557 -23.461 7.301 1.00 86.44 160 MET A CA 1
ATOM 1318 C C . MET A 1 160 ? -0.385 -24.955 7.573 1.00 86.44 160 MET A C 1
ATOM 1320 O O . MET A 1 160 ? -0.754 -25.427 8.645 1.00 86.44 160 MET A O 1
ATOM 1324 N N . GLU A 1 161 ? 0.236 -25.684 6.642 1.00 86.88 161 GLU A N 1
ATOM 1325 C CA . GLU A 1 161 ? 0.528 -27.109 6.820 1.00 86.88 161 GLU A CA 1
ATOM 1326 C C . GLU A 1 161 ? 1.398 -27.366 8.057 1.00 86.88 161 GLU A C 1
ATOM 1328 O O . GLU A 1 161 ? 1.156 -28.308 8.807 1.00 86.88 161 GLU A O 1
ATOM 1333 N N . GLU A 1 162 ? 2.425 -26.544 8.280 1.00 87.56 162 GLU A N 1
ATOM 1334 C CA . GLU A 1 162 ? 3.310 -26.668 9.439 1.00 87.56 162 GLU A CA 1
ATOM 1335 C C . GLU A 1 162 ? 2.576 -26.362 10.749 1.00 87.56 162 GLU A C 1
ATOM 1337 O O . GLU A 1 162 ? 2.728 -27.094 11.729 1.00 87.56 162 GLU A O 1
ATOM 1342 N N . ALA A 1 163 ? 1.715 -25.340 10.752 1.00 84.88 163 ALA A N 1
ATOM 1343 C CA . ALA A 1 163 ? 0.856 -25.042 11.892 1.00 84.88 163 ALA A CA 1
ATOM 1344 C C . ALA A 1 163 ? -0.102 -26.203 12.212 1.00 84.88 163 ALA A C 1
ATOM 1346 O O . ALA A 1 163 ? -0.281 -26.526 13.384 1.00 84.88 163 ALA A O 1
ATOM 1347 N N . MET A 1 164 ? -0.664 -26.862 11.191 1.00 83.94 164 MET A N 1
ATOM 1348 C CA . MET A 1 164 ? -1.508 -28.050 11.365 1.00 83.94 164 MET A CA 1
ATOM 1349 C C . MET A 1 164 ? -0.716 -29.248 11.892 1.00 83.94 164 MET A C 1
ATOM 1351 O O . MET A 1 164 ? -1.191 -29.928 12.789 1.00 83.94 164 MET A O 1
ATOM 1355 N N . LYS A 1 165 ? 0.505 -29.490 11.398 1.00 82.88 165 LYS A N 1
ATOM 1356 C CA . LYS A 1 165 ? 1.370 -30.582 11.892 1.00 82.88 165 LYS A CA 1
ATOM 1357 C C . LYS A 1 165 ? 1.780 -30.408 13.348 1.00 82.88 165 LYS A C 1
ATOM 1359 O O . LYS A 1 165 ? 1.968 -31.390 14.054 1.00 82.88 165 LYS A O 1
ATOM 1364 N N . ARG A 1 166 ? 1.987 -29.161 13.775 1.00 79.31 166 ARG A N 1
ATOM 1365 C CA . ARG A 1 166 ? 2.320 -28.841 15.165 1.00 79.31 166 ARG A CA 1
ATOM 1366 C C . ARG A 1 166 ? 1.111 -28.996 16.092 1.00 79.31 166 ARG A C 1
ATOM 1368 O O . ARG A 1 166 ? 1.300 -29.132 17.299 1.00 79.31 166 ARG A O 1
ATOM 1375 N N . ALA A 1 167 ? -0.109 -28.946 15.556 1.00 73.69 167 ALA A N 1
ATOM 1376 C CA . ALA A 1 167 ? -1.311 -29.142 16.346 1.00 73.69 167 ALA A CA 1
ATOM 1377 C C . ALA A 1 167 ? -1.438 -30.626 16.749 1.00 73.69 167 ALA A C 1
ATOM 1379 O O . ALA A 1 167 ? -1.368 -31.500 15.886 1.00 73.69 167 ALA A O 1
ATOM 1380 N N . PRO A 1 168 ? -1.654 -30.931 18.040 1.00 60.75 168 PRO A N 1
ATOM 1381 C CA . PRO A 1 168 ? -1.680 -32.309 18.539 1.00 60.75 168 PRO A CA 1
ATOM 1382 C C . PRO A 1 168 ? -2.876 -33.122 18.018 1.00 60.75 168 PRO A C 1
ATOM 1384 O O . PRO A 1 168 ? -2.864 -34.347 18.078 1.00 60.75 168 PRO A O 1
ATOM 1387 N N . THR A 1 169 ? -3.915 -32.453 17.514 1.00 63.34 169 THR A N 1
ATOM 1388 C CA . THR A 1 169 ? -5.167 -33.069 17.055 1.00 63.34 169 THR A CA 1
ATOM 1389 C C . THR A 1 169 ? -5.112 -33.568 15.611 1.00 63.34 169 THR A C 1
ATOM 1391 O O . THR A 1 169 ? -5.913 -34.420 15.235 1.00 63.34 169 THR A O 1
ATOM 1394 N N . CYS A 1 170 ? -4.170 -33.088 14.794 1.00 56.09 170 CYS A N 1
ATOM 1395 C CA . CYS A 1 170 ? -4.190 -33.306 13.349 1.00 56.09 170 CYS A CA 1
ATOM 1396 C C . CYS A 1 170 ? -3.082 -34.276 12.919 1.00 56.09 170 CYS A C 1
ATOM 1398 O O . CYS A 1 170 ? -1.927 -33.892 12.733 1.00 56.09 170 CYS A O 1
ATOM 1400 N N . HIS A 1 171 ? -3.435 -35.544 12.697 1.00 56.19 171 HIS A N 1
ATOM 1401 C CA . HIS A 1 171 ? -2.518 -36.512 12.095 1.00 56.19 171 HIS A CA 1
ATOM 1402 C C . HIS A 1 171 ? -2.419 -36.246 10.589 1.00 56.19 171 HIS A C 1
ATOM 1404 O O . HIS A 1 171 ? -3.247 -36.702 9.801 1.00 56.19 171 HIS A O 1
ATOM 1410 N N . LEU A 1 172 ? -1.407 -35.484 10.169 1.00 53.62 172 LEU A N 1
ATOM 1411 C CA . LEU A 1 172 ? -1.212 -35.188 8.753 1.00 53.62 172 LEU A CA 1
ATOM 1412 C C . LEU A 1 172 ? -0.636 -36.413 8.025 1.00 53.62 172 LEU A C 1
ATOM 1414 O O . LEU A 1 172 ? 0.580 -36.599 7.952 1.00 53.62 172 LEU A O 1
ATOM 1418 N N . SER A 1 173 ? -1.506 -37.245 7.451 1.00 53.75 173 SER A N 1
ATOM 1419 C CA . SER A 1 173 ? -1.072 -38.338 6.579 1.00 53.75 173 SER A CA 1
ATOM 1420 C C . SER A 1 173 ? -0.636 -37.780 5.217 1.00 53.75 173 SER A C 1
ATOM 1422 O O . SER A 1 173 ? -1.416 -37.606 4.287 1.00 53.75 173 SER A O 1
ATOM 1424 N N . LYS A 1 174 ? 0.651 -37.453 5.074 1.00 48.16 174 LYS A N 1
ATOM 1425 C CA . LYS A 1 174 ? 1.239 -37.240 3.746 1.00 48.16 174 LYS A CA 1
ATOM 1426 C C . LYS A 1 174 ? 1.690 -38.589 3.210 1.00 48.16 174 LYS A C 1
ATOM 1428 O O . LYS A 1 174 ? 2.804 -39.014 3.500 1.00 48.16 174 LYS A O 1
ATOM 1433 N N . ARG A 1 175 ? 0.839 -39.273 2.443 1.00 42.00 175 ARG A N 1
ATOM 1434 C CA . ARG A 1 175 ? 1.278 -40.433 1.656 1.00 42.00 175 ARG A CA 1
ATOM 1435 C C . ARG A 1 175 ? 1.210 -40.103 0.165 1.00 42.00 175 ARG A C 1
ATOM 1437 O O . ARG A 1 175 ? 0.110 -39.930 -0.353 1.00 42.00 175 ARG A O 1
ATOM 1444 N N . PRO A 1 176 ? 2.353 -40.003 -0.538 1.00 36.53 176 PRO A N 1
ATOM 1445 C CA . PRO A 1 176 ? 2.337 -39.974 -1.989 1.00 36.53 176 PRO A CA 1
ATOM 1446 C C . PRO A 1 176 ? 1.915 -41.361 -2.493 1.00 36.53 176 PRO A C 1
ATOM 1448 O O . PRO A 1 176 ? 2.559 -42.359 -2.183 1.00 36.53 176 PRO A O 1
ATOM 1451 N N . GLY A 1 177 ? 0.805 -41.405 -3.232 1.00 44.28 177 GLY A N 1
ATOM 1452 C CA . GLY A 1 177 ? 0.417 -42.516 -4.104 1.00 44.28 177 GLY A CA 1
ATOM 1453 C C . GLY A 1 177 ? 0.308 -43.898 -3.456 1.00 44.28 177 GLY A C 1
ATOM 1454 O O . GLY A 1 177 ? 1.164 -44.740 -3.703 1.00 44.28 177 GLY A O 1
ATOM 1455 N N . ARG A 1 178 ? -0.776 -44.161 -2.712 1.00 33.69 178 ARG A N 1
ATOM 1456 C CA . ARG A 1 178 ? -1.346 -45.510 -2.500 1.00 33.69 178 ARG A CA 1
ATOM 1457 C C . ARG A 1 178 ? -2.749 -45.391 -1.895 1.00 33.69 178 ARG A C 1
ATOM 1459 O O . ARG A 1 178 ? -2.902 -44.842 -0.807 1.00 33.69 178 ARG A O 1
ATOM 1466 N N . TYR A 1 179 ? -3.750 -45.917 -2.598 1.00 45.75 179 TYR A N 1
ATOM 1467 C CA . TYR A 1 179 ? -5.070 -46.211 -2.042 1.00 45.75 179 TYR A CA 1
ATOM 1468 C C . TYR A 1 179 ? -4.924 -47.289 -0.970 1.00 45.75 179 TYR A C 1
ATOM 1470 O O . TYR A 1 179 ? -4.516 -48.392 -1.310 1.00 45.75 179 TYR A O 1
ATOM 1478 N N . TYR A 1 180 ? -5.277 -46.985 0.279 1.00 39.00 180 TYR A N 1
ATOM 1479 C CA . TYR A 1 180 ? -5.719 -47.983 1.255 1.00 39.00 180 TYR A CA 1
ATOM 1480 C C . TYR A 1 180 ? -6.737 -47.337 2.198 1.00 39.00 180 TYR A C 1
ATOM 1482 O O . TYR A 1 180 ? -6.452 -46.319 2.831 1.00 39.00 180 TYR A O 1
ATOM 1490 N N . TYR A 1 181 ? -7.923 -47.943 2.277 1.00 45.09 181 TYR A N 1
ATOM 1491 C CA . TYR A 1 181 ? -8.871 -47.743 3.368 1.00 45.09 181 TYR A CA 1
ATOM 1492 C C . TYR A 1 181 ? -8.193 -48.150 4.680 1.00 45.09 181 TYR A C 1
ATOM 1494 O O . TYR A 1 181 ? -7.758 -49.290 4.815 1.00 45.09 181 TYR A O 1
ATOM 1502 N N . LEU A 1 182 ? -8.144 -47.248 5.660 1.00 41.69 182 LEU A N 1
ATOM 1503 C CA . LEU A 1 182 ? -7.924 -47.617 7.055 1.00 41.69 182 LEU A CA 1
ATOM 1504 C C . LEU A 1 182 ? -9.023 -46.983 7.897 1.00 41.69 182 LEU A C 1
ATOM 1506 O O . LEU A 1 182 ? -9.065 -45.779 8.141 1.00 41.69 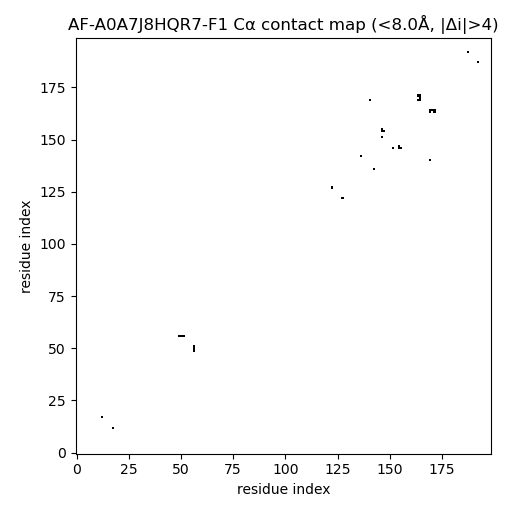182 LEU A O 1
ATOM 1510 N N . ARG A 1 183 ? -9.953 -47.861 8.263 1.00 42.09 183 ARG A N 1
ATOM 1511 C CA . ARG A 1 183 ? -11.025 -47.659 9.224 1.00 42.09 183 ARG A CA 1
ATOM 1512 C C . ARG A 1 183 ? -10.413 -47.407 10.607 1.00 42.09 183 ARG A C 1
ATOM 1514 O O . ARG A 1 183 ? -9.401 -47.993 10.976 1.00 42.09 183 ARG A O 1
ATOM 1521 N N . SER A 1 184 ? -11.054 -46.495 11.324 1.00 45.00 184 SER A N 1
ATOM 1522 C CA . SER A 1 184 ? -10.798 -46.071 12.700 1.00 45.00 184 SER A CA 1
ATOM 1523 C C . SER A 1 184 ? -10.477 -47.226 13.664 1.00 45.00 184 SER A C 1
ATOM 1525 O O . SER A 1 184 ? -11.306 -48.111 13.851 1.00 45.00 184 SER A O 1
ATOM 1527 N N . LEU A 1 185 ? -9.328 -47.159 14.348 1.00 50.72 185 LEU A N 1
ATOM 1528 C CA . LEU A 1 185 ? -9.048 -47.888 15.596 1.00 50.72 185 LEU A CA 1
ATOM 1529 C C . LEU A 1 185 ? -9.375 -46.990 16.802 1.00 50.72 185 LEU A C 1
ATOM 1531 O O . LEU A 1 185 ? -8.535 -46.681 17.642 1.00 50.72 185 LEU A O 1
ATOM 1535 N N . LYS A 1 186 ? -10.626 -46.535 16.870 1.00 54.72 186 LYS A N 1
ATOM 1536 C CA . LYS A 1 186 ? -11.240 -45.997 18.090 1.00 54.72 186 LYS A CA 1
ATOM 1537 C C . LYS A 1 186 ? -12.491 -46.816 18.388 1.00 54.72 186 LYS A C 1
ATOM 1539 O O . LYS A 1 186 ? -13.596 -46.333 18.188 1.00 54.72 186 LYS A O 1
ATOM 1544 N N . GLN A 1 187 ? -12.280 -48.070 18.784 1.00 53.84 187 GLN A N 1
ATOM 1545 C CA . GLN A 1 187 ? -13.163 -48.906 19.613 1.00 53.84 187 GLN A CA 1
ATOM 1546 C C . GLN A 1 187 ? -12.599 -50.333 19.619 1.00 53.84 187 GLN A C 1
ATOM 1548 O O . GLN A 1 187 ? -12.995 -51.163 18.818 1.00 53.84 187 GLN A O 1
ATOM 1553 N N . MET A 1 188 ? -11.646 -50.606 20.508 1.00 47.09 188 MET A N 1
ATOM 1554 C CA . MET A 1 188 ? -11.402 -51.959 21.018 1.00 47.09 188 MET A CA 1
ATOM 1555 C C . MET A 1 188 ? -11.015 -51.801 22.488 1.00 47.09 188 MET A C 1
ATOM 1557 O O . MET A 1 188 ? -9.852 -51.614 22.826 1.00 47.09 188 MET A O 1
ATOM 1561 N N . ASN A 1 189 ? -12.030 -51.783 23.354 1.00 54.97 189 ASN A N 1
ATOM 1562 C CA . ASN A 1 189 ? -11.882 -51.760 24.815 1.00 54.97 189 ASN A CA 1
ATOM 1563 C C . ASN A 1 189 ? -11.996 -53.178 25.408 1.00 54.97 189 ASN A C 1
ATOM 1565 O O . ASN A 1 189 ? -12.461 -53.348 26.530 1.00 54.97 189 ASN A O 1
ATOM 1569 N N . SER A 1 190 ? -11.621 -54.212 24.655 1.00 61.31 190 SER A N 1
ATOM 1570 C CA . SER A 1 190 ? -11.727 -55.603 25.092 1.00 61.31 190 SER A CA 1
ATOM 1571 C C . SER A 1 190 ? -10.683 -56.460 24.381 1.00 61.31 190 SER A C 1
ATOM 1573 O O . SER A 1 190 ? -10.578 -56.430 23.158 1.00 61.31 190 SER A O 1
ATOM 1575 N N . LEU A 1 191 ? -9.926 -57.245 25.154 1.00 57.09 191 LEU A N 1
ATOM 1576 C CA . LEU A 1 191 ? -8.951 -58.226 24.653 1.00 57.09 191 LEU A CA 1
ATOM 1577 C C . LEU A 1 191 ? -9.605 -59.383 23.873 1.00 57.09 191 LEU A C 1
ATOM 1579 O O . LEU A 1 191 ? -8.899 -60.167 23.246 1.00 57.09 191 LEU A O 1
ATOM 1583 N N . HIS A 1 192 ? -10.936 -59.479 23.879 1.00 58.62 192 HIS A N 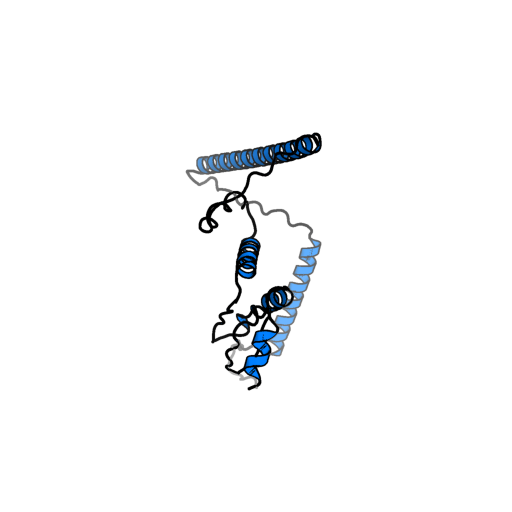1
ATOM 1584 C CA . HIS A 1 192 ? -11.667 -60.566 23.234 1.00 58.62 192 HIS A CA 1
ATOM 1585 C C . HIS A 1 192 ? -11.800 -60.400 21.707 1.00 58.62 192 HIS A C 1
ATOM 1587 O O . HIS A 1 192 ? -11.913 -61.397 21.001 1.00 58.62 192 HIS A O 1
ATOM 1593 N N . ASP A 1 193 ? -11.711 -59.171 21.182 1.00 54.66 193 ASP A N 1
ATOM 1594 C CA . ASP A 1 193 ? -11.860 -58.904 19.738 1.00 54.66 193 ASP A CA 1
ATOM 1595 C C . ASP A 1 193 ? -10.564 -59.144 18.944 1.00 54.66 193 ASP A C 1
ATOM 1597 O O . ASP A 1 193 ? -10.597 -59.371 17.737 1.00 54.66 193 ASP A O 1
ATOM 1601 N N . VAL A 1 194 ? -9.407 -59.143 19.616 1.00 58.03 194 VAL A N 1
ATOM 1602 C CA . VAL A 1 194 ? -8.099 -59.371 18.972 1.00 58.03 194 VAL A CA 1
ATOM 1603 C C . VAL A 1 194 ? -7.897 -60.849 18.615 1.00 58.03 194 VAL A C 1
ATOM 1605 O O . VAL A 1 194 ? -7.228 -61.159 17.632 1.00 58.03 194 VAL A O 1
ATOM 1608 N N . LEU A 1 195 ? -8.507 -61.767 19.371 1.00 54.53 195 LEU A N 1
ATOM 1609 C CA . LEU A 1 195 ? -8.338 -63.213 19.185 1.00 54.53 195 LEU A CA 1
ATOM 1610 C C . LEU A 1 195 ? -9.247 -63.815 18.101 1.00 54.53 195 LEU A C 1
ATOM 1612 O O . LEU A 1 195 ? -8.965 -64.910 17.637 1.00 54.53 195 LEU A O 1
ATOM 1616 N N . SER A 1 196 ? -10.264 -63.091 17.624 1.00 54.22 196 SER A N 1
ATOM 1617 C CA . SER A 1 196 ? -11.101 -63.514 16.484 1.00 54.22 196 SER A CA 1
ATOM 1618 C C . SER A 1 196 ? -10.484 -63.191 15.113 1.00 54.22 196 SER A C 1
ATOM 1620 O O . SER A 1 196 ? -11.095 -63.481 14.088 1.00 54.22 196 SER A O 1
ATOM 1622 N N . TRP A 1 197 ? -9.320 -62.537 15.069 1.00 48.84 197 TRP A N 1
ATOM 1623 C CA . TRP A 1 197 ? -8.666 -62.131 13.818 1.00 48.84 197 TRP A CA 1
ATOM 1624 C C . TRP A 1 197 ? -7.415 -62.962 13.485 1.00 48.84 197 TRP A C 1
ATOM 1626 O O . TRP A 1 197 ? -6.741 -62.684 12.496 1.00 48.84 197 TRP A O 1
ATOM 1636 N N . ILE A 1 198 ? -7.076 -63.949 14.324 1.00 51.25 198 ILE A N 1
ATOM 1637 C CA . ILE A 1 198 ? -5.899 -64.823 14.158 1.00 51.25 198 ILE A CA 1
ATOM 1638 C C . ILE A 1 198 ? -6.285 -66.279 13.800 1.00 51.25 198 ILE A C 1
ATOM 1640 O O . ILE A 1 198 ? -5.407 -67.115 13.608 1.00 51.25 198 ILE A O 1
ATOM 1644 N N . GLU A 1 199 ? -7.568 -66.564 13.573 1.00 41.44 199 GLU A N 1
ATOM 1645 C CA . GLU A 1 199 ? -8.030 -67.738 12.807 1.00 41.44 199 GLU A CA 1
ATOM 1646 C C . GLU A 1 199 ? -8.751 -67.278 11.535 1.00 41.44 199 GLU A C 1
ATOM 1648 O O . GLU A 1 199 ? -8.576 -67.944 10.489 1.00 41.44 199 GLU A O 1
#

InterPro domains:
  IPR014813 Guanine nucleotide-binding protein-like 3, N-terminal domain [PF08701] (15-88)
  IPR027417 P-loop containing nucleoside triphosphate hydrolase [G3DSA:3.40.50.300] (129-176)
  IPR050755 TRAFAC YlqF/YawG GTPases, Ribosome Maturation [PTHR11089] (5-167)

pLDDT: mean 75.8, std 19.92, range [33.69, 98.31]

Organism: Rousettus aegyptiacus (NCBI:txid9407)